Protein AF-A0A067BTK4-F1 (afdb_monomer)

Secondary structure (DSSP, 8-state):
-HHHHHHHHTTTPPTT-EEEEEE-TTSS-STT-SS---GGGS--HHHHHHTTTEEEEEEEE--HHHHHHTT-----STTS------TT-EEEEEEEGGG-PPPSS-EEEEEEEEEEPPTT--GGGHHHHHHHHH-TTSEEEEEEEEEEE-TTS-EEEEEEEEEEESSS---HHHHHHHHHHHHHHHHH---

Radius of gyration: 21.39 Å; Cα contacts (8 Å, |Δi|>4): 342; chains: 1; bounding box: 49×36×62 Å

Organism: Saprolegnia parasitica (strain CBS 223.65) (NCBI:txid695850)

InterPro domains:
  IPR005121 Ferrodoxin-fold anticodon-binding domain [SM00896] (103-190)
  IPR019446 25S rRNA (uridine-N(3))-methyltransferase BMT5-like [PF10354] (1-57)
  IPR036690 Ferrodoxin-fold anticodon-binding domain superfamily [G3DSA:3.30.70.380] (105-190)
  IPR036690 Ferrodoxin-fold anticodon-binding domain superfamily [SSF54991] (108-189)

Sequence (191 aa):
LLTQFFHSCHHVLAPHGQIWVTLCAGQGGTPAETIVRAFGDTWQVAQCAASAGFLLYDVHEAPVDALFQLGYNSVGHRLQEKAFRTHAGLTHVFCGDAIGHSACFPLTWTRDISFWINDGFSDAKLSPVLQTIFGPQVEIAFIKIDDYVSDAGRLAYGYRLTLSSSVFALSKEYVNAKCDEVVDLLDTKVW

Foldseek 3Di:
DLLVVLLVVVVPADVFRKDKDKDAACQCVAPVGPDHDDPVNHPVNLLSNLNNQKAFQDKDQDPVVVVVVVVDDAQDDPPDRDGDHRPRIMMTMITHLVVQGFHPGKDKDKDKAKAWADPPDDPVVLVVLLCVLVHDQKDKDKDWDDWDADPVRTIMTMMIIMIIGGRTSDHPVSVVVSSVVSRVCRRPDDD

Nearest PDB structures (foldseek):
  8p8x-assembly1_A  TM=6.974E-01  e=4.042E-03  Homo sapiens
  5mgw-assembly1_A  TM=6.627E-01  e=5.475E-03  Homo sapiens
  5mgh-assembly1_A  TM=6.802E-01  e=8.372E-03  Homo sapiens
  5mgu-assembly1_A  TM=6.587E-01  e=8.372E-03  Homo sapiens
  3tup-assembly1_A  TM=6.610E-01  e=2.210E-02  Homo sapiens

Solvent-accessible surface area (backbone atoms only — not comparable to full-atom values): 10764 Å² total; per-residue (Å²): 109,68,43,59,51,39,50,56,41,72,83,72,55,56,92,88,38,74,48,79,49,74,36,44,52,21,31,44,61,50,92,86,47,86,46,84,58,59,74,89,69,26,64,38,44,58,60,27,28,10,70,46,47,20,26,41,45,43,74,46,74,47,62,57,68,64,40,38,78,73,69,53,72,74,72,38,62,89,95,51,101,46,52,61,70,62,73,76,14,37,28,37,33,28,30,52,27,91,71,72,54,56,28,72,69,50,50,72,47,78,48,76,49,66,36,46,66,43,70,72,69,53,80,83,58,49,58,61,52,52,45,69,72,68,33,92,62,45,50,78,47,74,47,81,75,47,79,45,70,47,98,86,69,52,44,30,46,28,33,40,36,41,41,32,21,43,51,40,32,67,18,70,67,58,52,49,56,50,53,51,52,51,36,58,48,48,57,70,47,80,97

Mean predicted aligned error: 4.74 Å

pLDDT: mean 93.38, std 7.72, range [56.03, 98.62]

Structure (mmCIF, N/CA/C/O backbone):
data_AF-A0A067BTK4-F1
#
_entry.id   AF-A0A067BTK4-F1
#
loop_
_atom_site.group_PDB
_atom_site.id
_atom_site.type_symbol
_atom_site.label_atom_id
_atom_site.label_alt_id
_atom_site.label_comp_id
_atom_site.label_asym_id
_atom_site.label_entity_id
_atom_site.label_seq_id
_atom_site.pdbx_PDB_ins_code
_atom_site.Cartn_x
_atom_site.Cartn_y
_atom_site.Cartn_z
_atom_site.occupancy
_atom_site.B_iso_or_equiv
_atom_site.auth_seq_id
_atom_site.auth_comp_id
_atom_site.auth_asym_id
_atom_site.auth_atom_id
_atom_site.pdbx_PDB_model_num
ATOM 1 N N . LEU A 1 1 ? -2.638 5.889 -16.068 1.00 91.81 1 LEU A N 1
ATOM 2 C CA . LEU A 1 1 ? -1.883 5.036 -17.014 1.00 91.81 1 LEU A CA 1
ATOM 3 C C . LEU A 1 1 ? -1.357 3.776 -16.333 1.00 91.81 1 LEU A C 1
ATOM 5 O O . LEU A 1 1 ? -1.932 2.731 -16.587 1.00 91.81 1 LEU A O 1
ATOM 9 N N . LEU A 1 2 ? -0.334 3.841 -15.464 1.00 96.25 2 LEU A N 1
ATOM 10 C CA . LEU A 1 2 ? 0.285 2.620 -14.914 1.00 96.25 2 LEU A CA 1
ATOM 11 C C . LEU A 1 2 ? -0.678 1.727 -14.122 1.00 96.25 2 LEU A C 1
ATOM 13 O O . LEU A 1 2 ? -0.670 0.524 -14.337 1.00 96.25 2 LEU A O 1
ATOM 17 N N . THR A 1 3 ? -1.577 2.290 -13.313 1.00 96.56 3 THR A N 1
ATOM 18 C CA . THR A 1 3 ? -2.661 1.522 -12.670 1.00 96.56 3 THR A CA 1
ATOM 19 C C . THR A 1 3 ? -3.457 0.679 -13.674 1.00 96.56 3 THR A C 1
ATOM 21 O O . THR A 1 3 ? -3.615 -0.524 -13.502 1.00 96.56 3 THR A O 1
ATOM 24 N N . GLN A 1 4 ? -3.909 1.285 -14.776 1.00 96.88 4 GLN A N 1
ATOM 25 C CA . GLN A 1 4 ? -4.674 0.587 -15.819 1.00 96.88 4 GLN A CA 1
ATOM 26 C C . GLN A 1 4 ? -3.829 -0.459 -16.555 1.00 96.88 4 GLN A C 1
ATOM 28 O O . GLN A 1 4 ? -4.345 -1.515 -16.908 1.00 96.88 4 GLN A O 1
ATOM 33 N N . PHE A 1 5 ? -2.539 -0.181 -16.761 1.00 97.31 5 PHE A N 1
ATOM 34 C CA . PHE A 1 5 ? -1.602 -1.156 -17.310 1.00 97.31 5 PHE A CA 1
ATOM 35 C C . PHE A 1 5 ? -1.527 -2.403 -16.420 1.00 97.31 5 PHE A C 1
ATOM 37 O O . PHE A 1 5 ? -1.780 -3.496 -16.919 1.00 97.31 5 PHE A O 1
ATOM 44 N N . PHE A 1 6 ? -1.303 -2.251 -15.111 1.00 97.69 6 PHE A N 1
ATOM 45 C CA . PHE A 1 6 ? -1.267 -3.395 -14.196 1.00 97.69 6 PHE A CA 1
ATOM 46 C C . PHE A 1 6 ? -2.591 -4.165 -14.171 1.00 97.69 6 PHE A C 1
ATOM 48 O O . PHE A 1 6 ? -2.576 -5.389 -14.256 1.00 97.69 6 PHE A O 1
ATOM 55 N N . HIS A 1 7 ? -3.739 -3.480 -14.157 1.00 96.44 7 HIS A N 1
ATOM 56 C CA . HIS A 1 7 ? -5.032 -4.165 -14.268 1.00 96.44 7 HIS A CA 1
ATOM 57 C C . HIS A 1 7 ? -5.153 -4.990 -15.555 1.00 96.44 7 HIS A C 1
ATOM 59 O O . HIS A 1 7 ? -5.667 -6.105 -15.517 1.00 96.44 7 HIS A O 1
ATOM 65 N N . SER A 1 8 ? -4.652 -4.480 -16.684 1.00 96.31 8 SER A N 1
ATOM 66 C CA . SER A 1 8 ? -4.691 -5.212 -17.954 1.00 96.31 8 SER A CA 1
ATOM 67 C C . SER A 1 8 ? -3.811 -6.468 -17.957 1.00 96.31 8 SER A C 1
ATOM 69 O O . SER A 1 8 ? -4.119 -7.421 -18.674 1.00 96.31 8 SER A O 1
ATOM 71 N N . CYS A 1 9 ? -2.756 -6.508 -17.133 1.00 95.56 9 CYS A N 1
ATOM 72 C CA . CYS A 1 9 ? -1.827 -7.634 -17.079 1.00 95.56 9 CYS A CA 1
ATOM 73 C C . CYS A 1 9 ? -2.488 -8.936 -16.608 1.00 95.56 9 CYS A C 1
ATOM 75 O O . CYS A 1 9 ? -2.087 -9.999 -17.074 1.00 95.56 9 CYS A O 1
ATOM 77 N N . HIS A 1 10 ? -3.532 -8.881 -15.771 1.00 87.19 10 HIS A N 1
ATOM 78 C CA . HIS A 1 10 ? -4.251 -10.077 -15.296 1.00 87.19 10 HIS A CA 1
ATOM 79 C C . HIS A 1 10 ? -4.729 -11.003 -16.411 1.00 87.19 10 HIS A C 1
ATOM 81 O O . HIS A 1 10 ? -4.760 -12.216 -16.241 1.00 87.19 10 HIS A O 1
ATOM 87 N N . HIS A 1 11 ? -5.099 -10.442 -17.561 1.00 88.69 11 HIS A N 1
ATOM 88 C CA . HIS A 1 11 ? -5.665 -11.214 -18.665 1.00 88.69 11 HIS A CA 1
ATOM 89 C C . HIS A 1 11 ? -4.615 -11.867 -19.567 1.00 88.69 11 HIS A C 1
ATOM 91 O O . HIS A 1 11 ? -4.966 -12.688 -20.411 1.00 88.69 11 HIS A O 1
ATOM 97 N N . VAL A 1 12 ? -3.346 -11.482 -19.427 1.00 93.56 12 VAL A N 1
ATOM 98 C CA . VAL A 1 12 ? -2.266 -11.886 -20.342 1.00 93.56 12 VAL A CA 1
ATOM 99 C C . VAL A 1 12 ? -1.088 -12.539 -19.628 1.00 93.56 12 VAL A C 1
ATOM 101 O O . VAL A 1 12 ? -0.244 -13.152 -20.279 1.00 93.56 12 VAL A O 1
ATOM 104 N N . LEU A 1 13 ? -1.010 -12.410 -18.303 1.00 93.81 13 LEU A N 1
ATOM 105 C CA . LEU A 1 13 ? 0.077 -12.965 -17.515 1.00 93.81 13 LEU A CA 1
ATOM 106 C C . LEU A 1 13 ? -0.100 -14.479 -17.365 1.00 93.81 13 LEU A C 1
ATOM 108 O O . LEU A 1 13 ? -1.145 -14.962 -16.932 1.00 93.81 13 LEU A O 1
ATOM 112 N N . ALA A 1 14 ? 0.941 -15.235 -17.712 1.00 92.81 14 ALA A N 1
ATOM 113 C CA . ALA A 1 14 ? 0.990 -16.665 -17.434 1.00 92.81 14 ALA A CA 1
ATOM 114 C C . ALA A 1 14 ? 0.974 -16.928 -15.912 1.00 92.81 14 ALA A C 1
ATOM 116 O O . ALA A 1 14 ? 1.350 -16.043 -15.134 1.00 92.81 14 ALA A O 1
ATOM 117 N N . PRO A 1 15 ? 0.617 -18.147 -15.463 1.00 88.44 15 PRO A N 1
ATOM 118 C CA . PRO A 1 15 ? 0.834 -18.546 -14.076 1.00 88.44 15 PRO A CA 1
ATOM 119 C C . PRO A 1 15 ? 2.288 -18.286 -13.668 1.00 88.44 15 PRO A C 1
ATOM 121 O O . PRO A 1 15 ? 3.209 -18.649 -14.398 1.00 88.44 15 PRO A O 1
ATOM 124 N N . HIS A 1 16 ? 2.491 -17.637 -12.521 1.00 90.31 16 HIS A N 1
ATOM 125 C CA . HIS A 1 16 ? 3.811 -17.216 -12.027 1.00 90.31 16 HIS A CA 1
ATOM 126 C C . HIS A 1 16 ? 4.572 -16.220 -12.922 1.00 90.31 16 HIS A C 1
ATOM 128 O O . HIS A 1 16 ? 5.769 -16.008 -12.734 1.00 90.31 16 HIS A O 1
ATOM 134 N N . GLY A 1 17 ? 3.897 -15.596 -13.891 1.00 93.88 17 GLY A N 1
ATOM 135 C CA . GLY A 1 17 ? 4.494 -14.567 -14.729 1.00 93.88 17 GLY A CA 1
ATOM 136 C C . GLY A 1 17 ? 4.888 -13.325 -13.930 1.00 93.88 17 GLY A C 1
ATOM 137 O O . GLY A 1 17 ? 4.377 -13.057 -12.841 1.00 93.88 17 GLY A O 1
ATOM 138 N N . GLN A 1 18 ? 5.800 -12.549 -14.509 1.00 96.25 18 GLN A N 1
ATOM 139 C CA . GLN A 1 18 ? 6.294 -11.305 -13.935 1.00 96.25 18 GLN A CA 1
ATOM 140 C C . GLN A 1 18 ? 5.981 -10.123 -14.8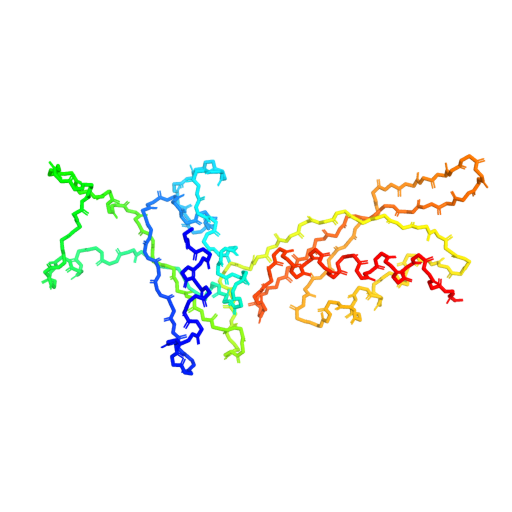45 1.00 96.25 18 GLN A C 1
ATOM 142 O O . GLN A 1 18 ? 5.912 -10.257 -16.068 1.00 96.25 18 GLN A O 1
ATOM 147 N N . ILE A 1 19 ? 5.856 -8.947 -14.242 1.00 97.50 19 ILE A N 1
ATOM 148 C CA . ILE A 1 19 ? 5.708 -7.679 -14.952 1.00 97.50 19 ILE A CA 1
ATOM 149 C C . ILE A 1 19 ? 6.966 -6.864 -14.692 1.00 97.50 19 ILE A C 1
ATOM 151 O O . ILE A 1 19 ? 7.335 -6.644 -13.543 1.00 97.50 19 ILE A O 1
ATOM 155 N N . TRP A 1 20 ? 7.624 -6.426 -15.758 1.00 97.38 20 TRP A N 1
ATOM 156 C CA . TRP A 1 20 ? 8.873 -5.677 -15.682 1.00 97.38 20 TRP A CA 1
ATOM 157 C C . TRP A 1 20 ? 8.613 -4.254 -16.165 1.00 97.38 20 TRP A C 1
ATOM 159 O O . TRP A 1 20 ? 8.195 -4.048 -17.304 1.00 97.38 20 TRP A O 1
ATOM 169 N N . VAL A 1 21 ? 8.831 -3.268 -15.295 1.00 97.38 21 VAL A N 1
ATOM 170 C CA . VAL A 1 21 ? 8.587 -1.852 -15.598 1.00 97.38 21 VAL A CA 1
ATOM 171 C C . VAL A 1 21 ? 9.858 -1.051 -15.361 1.00 97.38 21 VAL A C 1
ATOM 173 O O . VAL A 1 21 ? 10.276 -0.837 -14.223 1.00 97.38 21 VAL A O 1
ATOM 176 N N . THR A 1 22 ? 10.457 -0.568 -16.445 1.00 95.56 22 THR A N 1
ATOM 177 C CA . THR A 1 22 ? 11.612 0.332 -16.388 1.00 95.56 22 THR A CA 1
ATOM 178 C C . THR A 1 22 ? 11.157 1.788 -16.383 1.00 95.56 22 THR A C 1
ATOM 180 O O . THR A 1 22 ? 10.389 2.209 -17.248 1.00 95.56 22 THR A O 1
ATOM 183 N N . LEU A 1 23 ? 11.643 2.568 -15.417 1.00 95.12 23 LEU A N 1
ATOM 184 C CA . LEU A 1 23 ? 11.320 3.985 -15.251 1.00 95.12 23 LEU A CA 1
ATOM 185 C C . LEU A 1 23 ? 12.601 4.822 -15.181 1.00 95.12 23 LEU A C 1
ATOM 187 O O . LEU A 1 23 ? 13.642 4.355 -14.715 1.00 95.12 23 LEU A O 1
ATOM 191 N N . CYS A 1 24 ? 12.535 6.071 -15.651 1.00 93.75 24 CYS A N 1
ATOM 192 C CA . CYS A 1 24 ? 13.652 7.003 -15.504 1.00 93.75 24 CYS A CA 1
ATOM 193 C C . CYS A 1 24 ? 13.899 7.306 -14.022 1.00 93.75 24 CYS A C 1
ATOM 195 O O . CYS A 1 24 ? 12.962 7.314 -13.226 1.00 93.75 24 CYS A O 1
ATOM 197 N N . ALA A 1 25 ? 15.137 7.669 -13.688 1.00 94.31 25 ALA A N 1
ATOM 198 C CA . ALA A 1 25 ? 15.559 7.947 -12.320 1.00 94.31 25 ALA A CA 1
ATOM 199 C C . ALA A 1 25 ? 14.577 8.840 -11.540 1.00 94.31 25 ALA A C 1
ATOM 201 O O . ALA A 1 25 ? 14.213 9.946 -11.977 1.00 94.31 25 ALA A O 1
ATOM 202 N N . GLY A 1 26 ? 14.153 8.349 -10.382 1.00 95.25 26 GLY A N 1
ATOM 203 C CA . GLY A 1 26 ? 13.230 8.994 -9.460 1.00 95.25 26 GLY A CA 1
ATOM 204 C C . GLY A 1 26 ? 11.756 8.927 -9.849 1.00 95.25 26 GLY A C 1
ATOM 205 O O . GLY A 1 26 ? 10.931 9.463 -9.119 1.00 95.25 26 GLY A O 1
ATOM 206 N N . GLN A 1 27 ? 11.384 8.330 -10.985 1.00 95.75 27 GLN A N 1
ATOM 207 C CA . GLN A 1 27 ? 9.977 8.251 -11.396 1.00 95.75 27 GLN A CA 1
ATOM 208 C C . GLN A 1 27 ? 9.215 7.104 -10.732 1.00 95.75 27 GLN A C 1
ATOM 210 O O . GLN A 1 27 ? 7.989 7.185 -10.664 1.00 95.75 27 GLN A O 1
ATOM 215 N N . GLY A 1 28 ? 9.887 6.049 -10.261 1.00 96.81 28 GLY A N 1
ATOM 216 C CA . GLY A 1 28 ? 9.224 4.925 -9.599 1.00 96.81 28 GLY A CA 1
ATOM 217 C C . GLY A 1 28 ? 8.605 5.320 -8.263 1.00 96.81 28 GLY A C 1
ATOM 218 O O . GLY A 1 28 ? 7.504 4.872 -7.937 1.00 96.81 28 GLY A O 1
ATOM 219 N N . GLY A 1 29 ? 9.277 6.210 -7.527 1.00 96.06 29 GLY A N 1
ATOM 220 C CA . GLY A 1 29 ? 8.877 6.599 -6.174 1.00 96.06 29 GLY A CA 1
ATOM 221 C C . GLY A 1 29 ? 9.118 5.492 -5.142 1.00 96.06 29 GLY A C 1
ATOM 222 O O . GLY A 1 29 ? 8.429 5.451 -4.127 1.00 96.06 29 GLY A O 1
ATOM 223 N N . THR A 1 30 ? 10.048 4.574 -5.416 1.00 96.12 30 THR A N 1
ATOM 224 C CA . THR A 1 30 ? 10.415 3.474 -4.515 1.00 96.12 30 THR A CA 1
ATOM 225 C C . THR A 1 30 ? 11.628 3.847 -3.653 1.00 96.12 30 THR A C 1
ATOM 227 O O . THR A 1 30 ? 12.402 4.723 -4.044 1.00 96.12 30 THR A O 1
ATOM 230 N N . PRO A 1 31 ? 11.850 3.178 -2.505 1.00 96.12 31 PRO A N 1
ATOM 231 C CA . PRO A 1 31 ? 13.035 3.421 -1.676 1.00 96.12 31 PRO A CA 1
ATOM 232 C C . PRO A 1 31 ? 14.381 3.108 -2.352 1.00 96.12 31 PRO A C 1
ATOM 234 O O . PRO A 1 31 ? 15.412 3.550 -1.858 1.00 96.12 31 PRO A O 1
ATOM 237 N N . ALA A 1 32 ? 14.389 2.363 -3.464 1.00 96.25 32 ALA A N 1
ATOM 238 C CA . ALA A 1 32 ? 15.598 2.093 -4.248 1.00 96.25 32 ALA A CA 1
ATOM 239 C C . ALA A 1 32 ? 16.088 3.304 -5.061 1.00 96.25 32 ALA A C 1
ATOM 241 O O . ALA A 1 32 ? 17.223 3.316 -5.535 1.00 96.25 32 ALA A O 1
ATOM 242 N N . GLU A 1 33 ? 15.240 4.314 -5.261 1.00 95.25 33 GLU A N 1
ATOM 243 C CA . GLU A 1 33 ? 15.573 5.488 -6.062 1.00 95.25 33 GLU A CA 1
ATOM 244 C C . GLU A 1 33 ? 16.607 6.367 -5.345 1.00 95.25 33 GLU A C 1
ATOM 246 O O . GLU A 1 33 ? 16.401 6.820 -4.221 1.00 95.25 33 GLU A O 1
ATOM 251 N N . THR A 1 34 ? 17.707 6.685 -6.027 1.00 93.19 34 THR A N 1
ATOM 252 C CA . THR A 1 34 ? 18.714 7.636 -5.520 1.00 93.19 34 THR A CA 1
ATOM 253 C C . THR A 1 34 ? 18.336 9.088 -5.811 1.00 93.19 34 THR A C 1
ATOM 255 O O . THR A 1 34 ? 18.706 9.999 -5.070 1.00 93.19 34 THR A O 1
ATOM 258 N N . ILE A 1 35 ? 17.574 9.321 -6.885 1.00 93.62 35 ILE A N 1
ATOM 259 C CA . ILE A 1 35 ? 17.043 10.637 -7.240 1.00 93.62 35 ILE A CA 1
ATOM 260 C C . ILE A 1 35 ? 15.654 10.778 -6.625 1.00 93.62 35 ILE A C 1
ATOM 262 O O . ILE A 1 35 ? 14.675 10.239 -7.134 1.00 93.62 35 ILE A O 1
ATOM 266 N N . VAL A 1 36 ? 15.558 11.551 -5.548 1.00 90.00 36 VAL A N 1
ATOM 267 C CA . VAL A 1 36 ? 14.284 11.801 -4.867 1.00 90.00 36 VAL A CA 1
ATOM 268 C C . VAL A 1 36 ? 13.505 12.895 -5.596 1.00 90.00 36 VAL A C 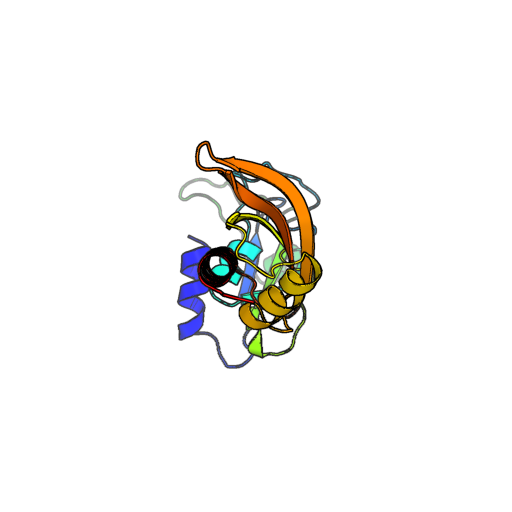1
ATOM 270 O O . VAL A 1 36 ? 14.013 13.993 -5.825 1.00 90.00 36 VAL A O 1
ATOM 273 N N . ARG A 1 37 ? 12.253 12.599 -5.950 1.00 94.12 37 ARG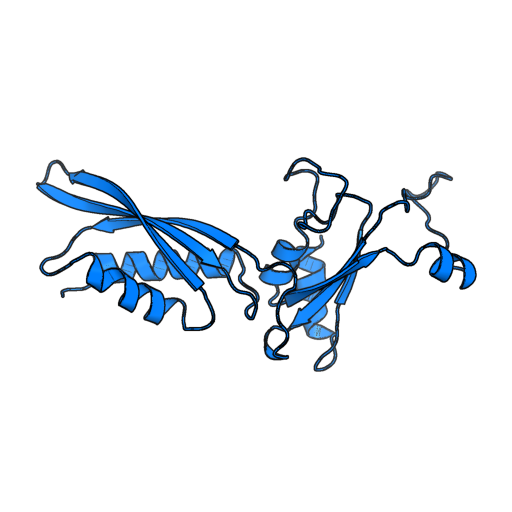 A N 1
ATOM 274 C CA . ARG A 1 37 ? 11.296 13.560 -6.517 1.00 94.12 37 ARG A CA 1
ATOM 275 C C . ARG A 1 37 ? 10.156 13.811 -5.537 1.00 94.12 37 ARG A C 1
ATOM 277 O O . ARG A 1 37 ? 9.921 13.012 -4.632 1.00 94.12 37 ARG A O 1
ATOM 284 N N . ALA A 1 38 ? 9.425 14.908 -5.734 1.00 93.81 38 ALA A N 1
ATOM 285 C CA . ALA A 1 38 ? 8.180 15.126 -5.011 1.00 93.81 38 ALA A CA 1
ATOM 286 C C . ALA A 1 38 ? 7.198 13.983 -5.309 1.00 93.81 38 ALA A C 1
ATOM 288 O O . ALA A 1 38 ? 7.142 13.494 -6.434 1.00 93.81 38 ALA A O 1
ATOM 289 N N . PHE A 1 39 ? 6.401 13.578 -4.318 1.00 91.31 39 PHE A N 1
ATOM 290 C CA . PHE A 1 39 ? 5.476 12.444 -4.437 1.00 91.31 39 PHE A CA 1
ATOM 291 C C . PHE A 1 39 ? 4.585 12.531 -5.690 1.00 91.31 39 PHE A C 1
ATOM 293 O O . PHE A 1 39 ? 4.484 11.564 -6.442 1.00 91.31 39 PHE A O 1
ATOM 300 N N . GLY A 1 40 ? 4.007 13.709 -5.957 1.00 92.19 40 GLY A N 1
ATOM 301 C CA . GLY A 1 40 ? 3.157 13.958 -7.129 1.00 92.19 40 GLY A CA 1
ATOM 302 C C . GLY A 1 40 ? 3.882 13.919 -8.482 1.00 92.19 40 GLY A C 1
ATOM 303 O O . GLY A 1 40 ? 3.225 13.780 -9.507 1.00 92.19 40 GLY A O 1
ATOM 304 N N . ASP A 1 41 ? 5.217 13.974 -8.486 1.00 93.81 41 ASP A N 1
ATOM 305 C CA . ASP A 1 41 ? 6.068 13.898 -9.683 1.00 93.81 41 ASP A CA 1
ATOM 306 C C . ASP A 1 41 ? 6.629 12.484 -9.922 1.00 93.81 41 ASP A C 1
ATOM 308 O O . ASP A 1 41 ? 7.561 12.282 -10.713 1.00 93.81 41 ASP A O 1
ATOM 312 N N . THR A 1 42 ? 6.070 11.495 -9.226 1.00 96.44 42 THR A N 1
ATOM 313 C CA . THR A 1 42 ? 6.394 10.077 -9.375 1.00 96.44 42 THR A CA 1
ATOM 314 C C . THR A 1 42 ? 5.145 9.281 -9.709 1.00 96.44 42 THR A C 1
ATOM 316 O O . THR A 1 42 ? 4.018 9.704 -9.463 1.00 96.44 42 THR A O 1
ATOM 319 N N . TRP A 1 43 ? 5.347 8.085 -10.241 1.00 97.25 43 TRP A N 1
ATOM 320 C CA . TRP A 1 43 ? 4.261 7.164 -10.525 1.00 97.25 43 TRP A CA 1
ATOM 321 C C . TRP A 1 43 ? 3.723 6.443 -9.298 1.00 97.25 43 TRP A C 1
ATOM 323 O O . TRP A 1 43 ? 2.629 5.893 -9.380 1.00 97.25 43 TRP A O 1
ATOM 333 N N . GLN A 1 44 ? 4.494 6.382 -8.206 1.00 97.25 44 GLN A N 1
ATOM 334 C CA . GLN A 1 44 ? 4.191 5.511 -7.069 1.00 97.25 44 GLN A CA 1
ATOM 335 C C . GLN A 1 44 ? 3.939 4.075 -7.557 1.00 97.25 44 GLN A C 1
ATOM 337 O O . GLN A 1 44 ? 2.879 3.486 -7.342 1.00 97.25 44 GLN A O 1
ATOM 342 N N . VAL A 1 45 ? 4.903 3.529 -8.309 1.00 98.19 45 VAL A N 1
ATOM 343 C CA . VAL A 1 45 ? 4.696 2.344 -9.159 1.00 98.19 45 VAL A CA 1
ATOM 344 C C . VAL A 1 45 ? 4.243 1.115 -8.365 1.00 98.19 45 VAL A C 1
ATOM 346 O O . VAL A 1 45 ? 3.375 0.381 -8.830 1.00 98.19 45 VAL A O 1
ATOM 349 N N . ALA A 1 46 ? 4.745 0.937 -7.139 1.00 98.00 46 ALA A N 1
ATOM 350 C CA . ALA A 1 46 ? 4.310 -0.136 -6.246 1.00 98.00 46 ALA A CA 1
ATOM 351 C C . ALA A 1 46 ? 2.845 0.020 -5.808 1.00 98.00 46 ALA A C 1
ATOM 353 O O . ALA A 1 46 ? 2.118 -0.967 -5.772 1.00 98.00 46 ALA A O 1
ATOM 354 N N . GLN A 1 47 ? 2.376 1.248 -5.552 1.00 98.12 47 GLN A N 1
ATOM 355 C CA . GLN A 1 47 ? 0.965 1.507 -5.235 1.00 98.12 47 GLN A CA 1
ATOM 356 C C . GLN A 1 47 ? 0.070 1.222 -6.451 1.00 98.12 47 GLN A C 1
ATOM 358 O O . GLN A 1 47 ? -0.980 0.596 -6.313 1.00 98.12 47 GLN A O 1
ATOM 363 N N . CYS A 1 48 ? 0.513 1.617 -7.652 1.00 98.06 48 CYS A N 1
ATOM 364 C CA . CYS A 1 48 ? -0.177 1.281 -8.899 1.00 98.06 48 CYS A CA 1
ATOM 365 C C . CYS A 1 48 ? -0.298 -0.240 -9.088 1.00 98.06 48 CYS A C 1
ATOM 367 O O . CYS A 1 48 ? -1.373 -0.722 -9.437 1.00 98.06 48 CYS A O 1
ATOM 369 N N . ALA A 1 49 ? 0.777 -0.991 -8.843 1.00 98.00 49 ALA A N 1
ATOM 370 C CA . ALA A 1 49 ? 0.789 -2.448 -8.951 1.00 98.00 49 ALA A CA 1
ATOM 371 C C . ALA A 1 49 ? -0.127 -3.117 -7.912 1.00 98.00 49 ALA A C 1
ATOM 373 O O . ALA A 1 49 ? -0.929 -3.982 -8.266 1.00 98.00 49 ALA A O 1
ATOM 374 N N . ALA A 1 50 ? -0.080 -2.659 -6.657 1.00 97.94 50 ALA A N 1
ATOM 375 C CA . ALA A 1 50 ? -0.874 -3.223 -5.570 1.00 97.94 50 ALA A CA 1
ATOM 376 C C . ALA A 1 50 ? -2.382 -3.062 -5.790 1.00 97.94 50 ALA A C 1
ATOM 378 O O . ALA A 1 50 ? -3.139 -3.981 -5.494 1.00 97.94 50 ALA A O 1
ATOM 379 N N . SER A 1 51 ? -2.830 -1.950 -6.389 1.00 97.25 51 SER A N 1
ATOM 380 C CA . SER A 1 51 ? -4.247 -1.774 -6.770 1.00 97.25 51 SER A CA 1
ATOM 381 C C . SER A 1 51 ? -4.762 -2.849 -7.738 1.00 97.25 51 SER A C 1
ATOM 383 O O . SER A 1 51 ? -5.960 -3.118 -7.797 1.00 97.25 51 SER A O 1
ATOM 385 N N . ALA A 1 52 ? -3.848 -3.518 -8.444 1.00 96.00 52 ALA A N 1
ATOM 386 C CA . ALA A 1 52 ? -4.122 -4.645 -9.314 1.00 96.00 52 ALA A CA 1
ATOM 387 C C . ALA A 1 52 ? -3.603 -5.976 -8.740 1.00 96.00 52 ALA A C 1
ATOM 389 O O . ALA A 1 52 ? -3.432 -6.914 -9.499 1.00 96.00 52 ALA A O 1
ATOM 390 N N . GLY A 1 53 ? -3.350 -6.114 -7.437 1.00 95.69 53 GLY A N 1
ATOM 391 C CA . GLY A 1 53 ? -2.982 -7.409 -6.843 1.00 95.69 53 GLY A CA 1
ATOM 392 C C . GLY A 1 53 ? -1.555 -7.888 -7.145 1.00 95.69 53 GLY A C 1
ATOM 393 O O . GLY A 1 53 ? -1.275 -9.082 -7.060 1.00 95.69 53 GLY A O 1
ATOM 394 N N . PHE A 1 54 ? -0.646 -6.979 -7.508 1.00 97.00 54 PHE A N 1
ATOM 395 C CA . PHE A 1 54 ? 0.766 -7.299 -7.725 1.00 97.00 54 PHE A CA 1
ATOM 396 C C . PHE A 1 54 ? 1.651 -6.659 -6.654 1.00 97.00 54 PHE A C 1
ATOM 398 O O . PHE A 1 54 ? 1.468 -5.494 -6.299 1.00 97.00 54 PHE A O 1
ATOM 405 N N . LEU A 1 55 ? 2.648 -7.405 -6.176 1.00 96.44 55 LEU A N 1
ATOM 406 C CA . LEU A 1 55 ? 3.657 -6.922 -5.233 1.00 96.44 55 LEU A CA 1
ATOM 407 C C . LEU A 1 55 ? 4.980 -6.624 -5.945 1.00 96.44 55 LEU A C 1
ATOM 409 O O . LEU A 1 55 ? 5.299 -7.241 -6.963 1.00 96.44 55 LEU A O 1
ATOM 413 N N . LEU A 1 56 ? 5.743 -5.662 -5.417 1.00 98.00 56 LEU A N 1
ATOM 414 C CA . LEU A 1 56 ? 7.073 -5.318 -5.922 1.00 98.00 56 LEU A CA 1
ATOM 415 C C . LEU A 1 56 ? 8.090 -6.339 -5.414 1.00 98.00 56 LEU A C 1
ATOM 417 O O . LEU A 1 56 ? 8.564 -6.233 -4.286 1.00 98.00 56 LEU A O 1
ATOM 421 N N . TYR A 1 57 ? 8.390 -7.325 -6.248 1.00 96.38 57 TYR A N 1
ATOM 422 C CA . TYR A 1 57 ? 9.267 -8.439 -5.915 1.00 96.38 57 TYR A CA 1
ATOM 423 C C . TYR A 1 57 ? 10.738 -8.023 -5.886 1.00 96.38 57 TYR A C 1
ATOM 425 O O . TYR A 1 57 ? 11.444 -8.356 -4.938 1.00 96.38 57 TYR A O 1
ATOM 433 N N . ASP A 1 58 ? 11.186 -7.276 -6.896 1.00 97.62 58 ASP A N 1
ATOM 434 C CA . ASP A 1 58 ? 12.589 -6.887 -7.026 1.00 97.62 58 ASP A CA 1
ATOM 435 C C . ASP A 1 58 ? 12.750 -5.526 -7.717 1.00 97.62 58 ASP A C 1
ATOM 437 O O . ASP A 1 58 ? 11.863 -5.061 -8.444 1.00 97.62 58 ASP A O 1
ATOM 441 N N . VAL A 1 59 ? 13.889 -4.877 -7.481 1.00 98.12 59 VAL A N 1
ATOM 442 C CA . VAL A 1 59 ? 14.297 -3.645 -8.162 1.00 98.12 59 VAL A CA 1
ATOM 443 C C . VAL A 1 59 ? 15.782 -3.716 -8.476 1.00 98.12 59 VAL A C 1
ATOM 445 O O . VAL A 1 59 ? 16.608 -3.888 -7.585 1.00 98.12 59 VAL A O 1
ATOM 448 N N . HIS A 1 60 ? 16.128 -3.491 -9.737 1.00 96.81 60 HIS A N 1
ATOM 449 C CA . HIS A 1 60 ? 17.515 -3.463 -10.182 1.00 96.81 60 HIS A CA 1
ATOM 450 C C . HIS A 1 60 ? 17.762 -2.326 -11.172 1.00 96.81 60 HIS A C 1
ATOM 452 O O . HIS A 1 60 ? 16.831 -1.743 -11.737 1.00 96.81 60 HIS A O 1
ATOM 458 N N . GLU A 1 61 ? 19.034 -2.005 -11.399 1.00 96.62 61 GLU A N 1
ATOM 459 C CA . GLU A 1 61 ? 19.421 -1.022 -12.408 1.00 96.62 61 GLU A CA 1
ATOM 460 C C . GLU A 1 61 ? 18.872 -1.416 -13.785 1.00 96.62 61 GLU A C 1
ATOM 462 O O . GLU A 1 61 ? 18.792 -2.596 -14.151 1.00 96.62 61 GLU A O 1
ATOM 467 N N . ALA A 1 62 ? 18.441 -0.415 -14.552 1.00 94.69 62 ALA A N 1
ATOM 468 C CA . ALA A 1 62 ? 18.017 -0.630 -15.922 1.00 94.69 62 ALA A CA 1
ATOM 469 C C . ALA A 1 62 ? 19.227 -1.066 -16.765 1.00 94.69 62 ALA A C 1
ATOM 471 O O . ALA A 1 62 ? 20.214 -0.328 -16.824 1.00 94.69 62 ALA A O 1
ATOM 472 N N . PRO A 1 63 ? 19.161 -2.212 -17.468 1.00 93.38 63 PRO A N 1
ATOM 473 C CA . PRO A 1 63 ? 20.283 -2.739 -18.242 1.00 93.38 63 PRO A CA 1
ATOM 474 C C . PRO A 1 63 ? 20.418 -2.012 -19.592 1.00 93.38 63 PRO A C 1
ATOM 476 O O . PRO A 1 63 ? 20.374 -2.625 -20.655 1.00 93.38 63 PRO A O 1
ATOM 479 N N . VAL A 1 64 ? 20.539 -0.683 -19.561 1.00 90.88 64 VAL A N 1
ATOM 480 C CA . VAL A 1 64 ? 20.481 0.202 -20.737 1.00 90.88 64 VAL A CA 1
ATOM 481 C C . VAL A 1 64 ? 21.558 -0.159 -21.756 1.00 90.88 64 VAL A C 1
ATOM 483 O O . VAL A 1 64 ? 21.242 -0.303 -22.934 1.00 90.88 64 VAL A O 1
ATOM 486 N N . ASP A 1 65 ? 22.800 -0.354 -21.310 1.00 91.00 65 ASP A N 1
ATOM 487 C CA . ASP A 1 65 ? 23.923 -0.675 -22.198 1.00 91.00 65 ASP A CA 1
ATOM 488 C C . ASP A 1 65 ? 23.758 -2.054 -22.847 1.00 91.00 65 ASP A C 1
ATOM 490 O O . ASP A 1 65 ? 23.986 -2.211 -24.046 1.00 91.00 65 ASP A O 1
ATOM 494 N N . ALA A 1 66 ? 23.294 -3.047 -22.082 1.00 92.81 66 ALA A N 1
ATOM 495 C CA . ALA A 1 66 ? 23.019 -4.382 -22.608 1.00 92.81 66 ALA A CA 1
ATOM 496 C C . ALA A 1 66 ? 21.866 -4.358 -23.625 1.00 92.81 66 ALA A C 1
ATOM 498 O O . ALA A 1 66 ? 21.959 -4.965 -24.689 1.00 92.81 66 ALA A O 1
ATOM 499 N N . LEU A 1 67 ? 20.797 -3.607 -23.343 1.00 91.19 67 LEU A N 1
ATOM 500 C CA . LEU A 1 67 ? 19.690 -3.408 -24.279 1.00 91.19 67 LEU A CA 1
ATOM 501 C C . LEU A 1 67 ? 20.159 -2.695 -25.557 1.00 91.19 67 LEU A C 1
ATOM 503 O O . LEU A 1 67 ? 19.776 -3.098 -26.655 1.00 91.19 67 LEU A O 1
ATOM 507 N N . PHE A 1 68 ? 21.023 -1.686 -25.436 1.00 90.69 68 PHE A N 1
ATOM 508 C CA . PHE A 1 68 ? 21.610 -0.987 -26.579 1.00 90.69 68 PHE A CA 1
ATOM 509 C C . PHE A 1 68 ? 22.458 -1.914 -27.456 1.00 90.69 68 PHE A C 1
ATOM 511 O O . PHE A 1 68 ? 22.312 -1.899 -28.677 1.00 90.69 68 PHE A O 1
ATOM 518 N N . GLN A 1 69 ? 23.273 -2.786 -26.854 1.00 94.38 69 GLN A N 1
ATOM 519 C CA . GLN A 1 69 ? 24.029 -3.813 -27.583 1.00 94.38 69 GLN A CA 1
ATOM 520 C C . GLN A 1 69 ? 23.122 -4.801 -28.336 1.00 94.38 69 GLN A C 1
ATOM 522 O O . GLN A 1 69 ? 23.522 -5.332 -29.370 1.00 94.38 69 GLN A O 1
ATOM 527 N N . LEU A 1 70 ? 21.890 -5.010 -27.859 1.00 95.56 70 LEU A N 1
ATOM 528 C CA . LEU A 1 70 ? 20.853 -5.806 -28.526 1.00 95.56 70 LEU A CA 1
ATOM 529 C C . LEU A 1 70 ? 20.015 -5.001 -29.540 1.00 95.56 70 LEU A C 1
ATOM 531 O O . LEU A 1 70 ? 19.071 -5.534 -30.121 1.00 95.56 70 LEU A O 1
ATOM 535 N N . GLY A 1 71 ? 20.347 -3.728 -29.772 1.00 91.00 71 GLY A N 1
ATOM 536 C CA . GLY A 1 71 ? 19.705 -2.863 -30.764 1.00 91.00 71 GLY A CA 1
ATOM 537 C C . GLY A 1 71 ? 18.554 -2.002 -30.236 1.00 91.00 71 GLY A C 1
ATOM 538 O O . GLY A 1 71 ? 17.942 -1.264 -31.015 1.00 91.00 71 GLY A O 1
ATOM 539 N N . TYR A 1 72 ? 18.251 -2.041 -28.935 1.00 87.19 72 TYR A N 1
ATOM 540 C CA . TYR A 1 72 ? 17.252 -1.149 -28.346 1.00 87.19 72 TYR A CA 1
ATOM 541 C C . TYR A 1 72 ? 17.783 0.286 -28.264 1.00 87.19 72 TYR A C 1
ATOM 543 O O . TYR A 1 72 ? 18.810 0.558 -27.649 1.00 87.19 72 TYR A O 1
ATOM 551 N N . ASN A 1 73 ? 17.033 1.226 -28.833 1.00 83.00 73 ASN A N 1
ATOM 552 C CA . ASN A 1 73 ? 17.344 2.648 -28.773 1.00 83.00 73 ASN A CA 1
ATOM 553 C C . ASN A 1 73 ? 16.181 3.398 -28.127 1.00 83.00 73 ASN A C 1
ATOM 555 O O . ASN A 1 73 ? 15.063 3.398 -28.643 1.00 83.00 73 ASN A O 1
ATOM 559 N N . SER A 1 74 ? 16.451 4.051 -26.996 1.00 79.50 74 SER A N 1
ATOM 560 C CA . SER A 1 74 ? 15.463 4.892 -26.322 1.00 79.50 74 SER A CA 1
ATOM 561 C C . SER A 1 74 ? 15.160 6.122 -27.179 1.00 79.50 74 SER A C 1
ATOM 563 O O . SER A 1 74 ? 16.030 6.963 -27.399 1.00 79.50 74 SER A O 1
ATOM 565 N N . VAL A 1 75 ? 13.920 6.242 -27.646 1.00 76.50 75 VAL A N 1
ATOM 566 C CA . VAL A 1 75 ? 13.433 7.399 -28.409 1.00 76.50 75 VAL A CA 1
ATOM 567 C C . VAL A 1 75 ? 12.368 8.128 -27.596 1.00 76.50 75 VAL A C 1
ATOM 569 O O . VAL A 1 75 ? 11.482 7.498 -27.021 1.00 76.50 75 VAL A O 1
ATOM 572 N N . GLY A 1 76 ? 12.485 9.453 -27.480 1.00 71.75 76 GLY A N 1
ATOM 573 C CA . GLY A 1 76 ? 11.544 10.268 -26.708 1.00 71.75 76 GLY A CA 1
ATOM 574 C C . GLY A 1 76 ? 10.373 10.792 -27.536 1.00 71.75 76 GLY A C 1
ATOM 575 O O . GLY A 1 76 ? 9.891 10.134 -28.458 1.00 71.75 76 GLY A O 1
ATOM 576 N N . HIS A 1 77 ? 9.863 11.972 -27.167 1.00 60.88 77 HIS A N 1
ATOM 577 C CA . HIS A 1 77 ? 8.638 12.523 -27.750 1.00 60.88 77 HIS A CA 1
ATOM 578 C C . HIS A 1 77 ? 8.717 12.653 -29.278 1.00 60.88 77 HIS A C 1
ATOM 580 O O . HIS A 1 77 ? 9.685 13.169 -29.837 1.00 60.88 77 HIS A O 1
ATOM 586 N N . ARG A 1 78 ? 7.642 12.187 -29.931 1.00 58.59 78 ARG A N 1
ATOM 587 C CA . ARG A 1 78 ? 7.454 12.162 -31.387 1.00 58.59 78 ARG A CA 1
ATOM 588 C C . ARG A 1 78 ? 7.891 13.496 -32.010 1.00 58.59 78 ARG A C 1
ATOM 590 O O . ARG A 1 78 ? 7.398 14.540 -31.597 1.00 58.59 78 ARG A O 1
ATOM 597 N N . LEU A 1 79 ? 8.750 13.413 -33.032 1.00 56.03 79 LEU A N 1
ATOM 598 C CA . LEU A 1 79 ? 9.275 14.514 -33.863 1.00 56.03 79 LEU A CA 1
ATOM 599 C C . LEU A 1 79 ? 10.475 15.311 -33.304 1.00 56.03 79 LEU A C 1
ATOM 601 O O . LEU A 1 79 ? 10.874 16.287 -33.935 1.00 56.03 79 LEU A O 1
ATOM 605 N N . GLN A 1 80 ? 11.094 14.907 -32.187 1.00 57.28 80 GLN A N 1
ATOM 606 C CA . GLN A 1 80 ? 12.373 15.476 -31.727 1.00 57.28 80 GLN A CA 1
ATOM 607 C C . GLN A 1 80 ? 13.411 14.374 -31.467 1.00 57.28 80 GLN A C 1
ATOM 609 O O . GLN A 1 80 ? 13.089 13.349 -30.871 1.00 57.28 80 GLN A O 1
ATOM 614 N N . GLU A 1 81 ? 14.673 14.603 -31.845 1.00 59.41 81 GLU A N 1
ATOM 615 C CA . GLU A 1 81 ? 15.829 13.737 -31.528 1.00 59.41 81 GLU A CA 1
ATOM 616 C C . GLU A 1 81 ? 16.228 13.818 -30.039 1.00 59.41 81 GLU A C 1
ATOM 618 O O . GLU A 1 81 ? 17.394 13.976 -29.684 1.00 59.41 81 GLU A O 1
ATOM 623 N N . LYS A 1 82 ? 15.259 13.770 -29.121 1.00 66.69 82 LYS A N 1
ATOM 624 C CA . LYS A 1 82 ? 15.524 13.821 -27.683 1.00 66.69 82 LYS A CA 1
ATOM 625 C C . LYS A 1 82 ? 15.108 12.510 -27.043 1.00 66.69 82 LYS A C 1
ATOM 627 O O . LYS A 1 82 ? 13.927 12.290 -26.802 1.00 66.69 82 LYS A O 1
ATOM 632 N N . ALA A 1 83 ? 16.081 11.648 -26.768 1.00 73.38 83 ALA A N 1
ATOM 633 C CA . ALA A 1 83 ? 15.881 10.410 -26.022 1.00 73.38 83 ALA A CA 1
ATOM 634 C C . ALA A 1 83 ? 15.428 10.679 -24.575 1.00 73.38 83 ALA A C 1
ATOM 636 O O . ALA A 1 83 ? 15.684 11.750 -24.007 1.00 73.38 83 ALA A O 1
ATOM 637 N N . PHE A 1 84 ? 14.786 9.688 -23.952 1.00 80.12 84 PHE A N 1
ATOM 638 C CA . PHE A 1 84 ? 14.599 9.711 -22.503 1.00 80.12 84 PHE A CA 1
ATOM 639 C C . PHE A 1 84 ? 15.954 9.655 -21.797 1.00 80.12 84 PHE A C 1
ATOM 641 O O . PHE A 1 84 ? 16.901 9.037 -22.281 1.00 80.12 84 PHE A O 1
ATOM 648 N N . ARG A 1 85 ? 16.042 10.270 -20.614 1.00 83.81 85 ARG A N 1
ATOM 649 C CA . ARG A 1 85 ? 17.213 10.103 -19.748 1.00 83.81 85 ARG A CA 1
ATOM 650 C C . ARG A 1 85 ? 17.225 8.673 -19.212 1.00 83.81 85 ARG A C 1
ATOM 652 O O . ARG A 1 85 ? 16.320 8.292 -18.477 1.00 83.81 85 ARG A O 1
ATOM 659 N N . THR A 1 86 ? 18.238 7.908 -19.590 1.00 87.25 86 THR A N 1
ATOM 660 C CA . THR A 1 86 ? 18.392 6.494 -19.221 1.00 87.25 86 THR A CA 1
ATOM 661 C C . THR A 1 86 ? 19.300 6.281 -18.010 1.00 87.25 86 THR A C 1
ATOM 663 O O . THR A 1 86 ? 19.163 5.277 -17.318 1.00 87.25 86 THR A O 1
ATOM 666 N N . HIS A 1 87 ? 20.191 7.233 -17.719 1.00 89.62 87 HIS A N 1
ATOM 667 C CA . HIS A 1 87 ? 21.077 7.184 -16.556 1.00 89.62 87 HIS A CA 1
ATOM 668 C C . HIS A 1 87 ? 20.290 7.043 -15.243 1.00 89.62 87 HIS A C 1
ATOM 670 O O . HIS A 1 87 ? 19.338 7.796 -15.016 1.00 89.62 87 HIS A O 1
ATOM 676 N N . ALA A 1 88 ? 20.732 6.120 -14.378 1.00 93.00 88 ALA A N 1
ATOM 677 C CA . ALA A 1 88 ? 20.118 5.781 -13.089 1.00 93.00 88 ALA A CA 1
ATOM 678 C C . ALA A 1 88 ? 18.631 5.377 -13.174 1.00 93.00 88 ALA A C 1
ATOM 680 O O . ALA A 1 88 ? 17.896 5.498 -12.198 1.00 93.00 88 ALA A O 1
ATOM 681 N N . GLY A 1 89 ? 18.165 4.932 -14.346 1.00 94.50 89 GLY A N 1
ATOM 682 C CA . GLY A 1 89 ? 16.854 4.304 -14.465 1.00 94.50 89 GLY A CA 1
ATOM 683 C C . GLY A 1 89 ? 16.819 2.968 -13.725 1.00 94.50 89 GLY A C 1
ATOM 684 O O . GLY A 1 89 ? 17.820 2.252 -13.684 1.00 94.50 89 GLY A O 1
ATOM 685 N N . LEU A 1 90 ? 15.657 2.622 -13.179 1.00 97.25 90 LEU A N 1
ATOM 686 C CA . LEU A 1 90 ? 15.439 1.374 -12.452 1.00 97.25 90 LEU A CA 1
ATOM 687 C C . LEU A 1 90 ? 14.385 0.525 -13.152 1.00 97.25 90 LEU A C 1
ATOM 689 O O . LEU A 1 90 ? 13.399 1.041 -13.683 1.00 97.25 90 LEU A O 1
ATOM 693 N N . THR A 1 91 ? 14.590 -0.787 -13.126 1.00 97.69 91 THR A N 1
ATOM 694 C CA . THR A 1 91 ? 13.608 -1.786 -13.541 1.00 97.69 91 THR A CA 1
ATOM 695 C C . THR A 1 91 ? 12.993 -2.417 -12.306 1.00 97.69 91 THR A C 1
ATOM 697 O O . THR A 1 91 ? 13.694 -2.925 -11.437 1.00 97.69 91 THR A O 1
ATOM 700 N N . HIS A 1 92 ? 11.670 -2.343 -12.241 1.00 98.38 92 HIS A N 1
ATOM 701 C CA . HIS A 1 92 ? 10.850 -2.850 -11.156 1.00 98.38 92 HIS A CA 1
ATOM 702 C C . HIS A 1 92 ? 10.189 -4.142 -11.617 1.00 98.38 92 HIS A C 1
ATOM 704 O O . HIS A 1 92 ? 9.518 -4.152 -12.655 1.00 98.38 92 HIS A O 1
ATOM 710 N N . VAL A 1 93 ? 10.376 -5.211 -10.854 1.00 98.00 93 VAL A N 1
ATOM 711 C CA . VAL A 1 93 ? 9.831 -6.532 -11.152 1.00 98.00 93 VAL A CA 1
ATOM 712 C C . VAL A 1 93 ? 8.678 -6.802 -10.202 1.00 98.00 93 VAL A C 1
ATOM 714 O O . VAL A 1 93 ? 8.835 -6.757 -8.983 1.00 98.00 93 VAL A O 1
ATOM 717 N N . PHE A 1 94 ? 7.511 -7.090 -10.764 1.00 97.81 94 PHE A N 1
ATOM 718 C CA . PHE A 1 94 ? 6.298 -7.385 -10.015 1.00 97.81 94 PHE A CA 1
ATOM 719 C C . PHE A 1 94 ? 5.837 -8.809 -10.265 1.00 97.81 94 PHE A C 1
ATOM 721 O O . PHE A 1 94 ? 5.996 -9.343 -11.365 1.00 97.81 94 PHE A O 1
ATOM 728 N N . CYS A 1 95 ? 5.205 -9.394 -9.258 1.00 96.31 95 CYS A N 1
ATOM 729 C CA . CYS A 1 95 ? 4.572 -10.698 -9.353 1.00 96.31 95 CYS A CA 1
ATOM 730 C C . CYS A 1 95 ? 3.247 -10.697 -8.581 1.00 96.31 95 CYS A C 1
ATOM 732 O O . CYS A 1 95 ? 2.993 -9.809 -7.764 1.00 96.31 95 CYS A O 1
ATOM 734 N N . GLY A 1 96 ? 2.383 -11.674 -8.858 1.00 94.50 96 GLY A N 1
ATOM 735 C CA . GLY A 1 96 ? 1.188 -11.894 -8.042 1.00 94.50 96 GLY A CA 1
ATOM 736 C C . GLY A 1 96 ? 1.569 -12.330 -6.626 1.00 94.50 96 GLY A C 1
ATOM 737 O O . GLY A 1 96 ? 2.545 -13.061 -6.439 1.00 94.50 96 GLY A O 1
ATOM 738 N N . ASP A 1 97 ? 0.796 -11.906 -5.633 1.00 84.12 97 ASP A N 1
ATOM 739 C CA . ASP A 1 97 ? 1.011 -12.271 -4.226 1.00 84.12 97 ASP A CA 1
ATOM 740 C C . ASP A 1 97 ? 0.771 -13.765 -3.937 1.00 84.12 97 ASP A C 1
ATOM 742 O O . ASP A 1 97 ? 1.455 -14.364 -3.107 1.00 84.12 97 ASP A O 1
ATOM 746 N N . ALA A 1 98 ? -0.088 -14.420 -4.719 1.00 84.19 98 ALA A N 1
ATOM 747 C CA . ALA A 1 98 ? -0.334 -15.863 -4.652 1.00 84.19 98 ALA A CA 1
ATOM 748 C C . ALA A 1 98 ? 0.898 -16.747 -4.951 1.00 84.19 98 ALA A C 1
ATOM 750 O O . ALA A 1 98 ? 0.863 -17.953 -4.711 1.00 84.19 98 ALA A O 1
ATOM 751 N N . ILE A 1 99 ? 1.983 -16.181 -5.492 1.00 82.88 99 ILE A N 1
ATOM 752 C CA . ILE A 1 99 ? 3.193 -16.933 -5.864 1.00 82.88 99 ILE A CA 1
ATOM 753 C C . ILE A 1 99 ? 4.067 -17.241 -4.632 1.00 82.88 99 ILE A C 1
ATOM 755 O O . ILE A 1 99 ? 4.925 -18.119 -4.694 1.00 82.88 99 ILE A O 1
ATOM 759 N N . GLY A 1 100 ? 3.835 -16.569 -3.497 1.00 83.44 100 GLY A N 1
ATOM 760 C CA . GLY A 1 100 ? 4.581 -16.801 -2.255 1.00 83.44 100 GLY A CA 1
ATOM 761 C C . GLY A 1 100 ? 5.937 -16.094 -2.191 1.00 83.44 100 GLY A C 1
ATOM 762 O O . GLY A 1 100 ? 6.772 -16.436 -1.356 1.00 83.44 100 GLY A O 1
ATOM 763 N N . HIS A 1 101 ? 6.171 -15.114 -3.064 1.00 90.81 101 HIS A N 1
ATOM 764 C CA . HIS A 1 101 ? 7.311 -14.209 -2.947 1.00 90.81 101 HIS A CA 1
ATOM 765 C C . HIS A 1 101 ? 7.030 -13.084 -1.948 1.00 90.81 101 HIS A C 1
ATOM 767 O O . HIS A 1 101 ? 5.881 -12.708 -1.721 1.00 90.81 101 HIS A O 1
ATOM 773 N N . SER A 1 102 ? 8.102 -12.521 -1.389 1.00 95.12 102 SER A N 1
ATOM 774 C CA . SER A 1 102 ? 8.037 -11.331 -0.545 1.00 95.12 102 SER A CA 1
ATOM 775 C C . SER A 1 102 ? 8.450 -10.084 -1.319 1.00 95.12 102 SER A C 1
ATOM 777 O O . SER A 1 102 ? 9.369 -10.128 -2.135 1.00 95.12 102 SER A O 1
ATOM 779 N N . ALA A 1 103 ? 7.788 -8.969 -1.036 1.00 97.12 103 ALA A N 1
ATOM 780 C CA . ALA A 1 103 ? 8.118 -7.672 -1.587 1.00 97.12 103 ALA A CA 1
ATOM 781 C C . ALA A 1 103 ? 9.454 -7.170 -1.030 1.00 97.12 103 ALA A C 1
ATOM 783 O O . ALA A 1 103 ? 9.665 -7.193 0.185 1.00 97.12 103 ALA A O 1
ATOM 784 N N . CYS A 1 104 ? 10.327 -6.659 -1.899 1.00 97.06 104 CYS A N 1
ATOM 785 C CA . CYS A 1 104 ? 11.606 -6.081 -1.481 1.00 97.06 104 CYS A CA 1
ATOM 786 C C . CYS A 1 104 ? 11.431 -4.740 -0.746 1.00 97.06 104 CYS A C 1
ATOM 788 O O . CYS A 1 104 ? 12.229 -4.398 0.125 1.00 97.06 104 CYS A O 1
ATOM 790 N N . PHE A 1 105 ? 10.346 -4.017 -1.040 1.00 96.81 105 PHE A N 1
ATOM 791 C CA . PHE A 1 105 ? 9.921 -2.814 -0.324 1.00 96.81 105 PHE A CA 1
ATOM 792 C C . PHE A 1 105 ? 8.422 -2.907 0.002 1.00 96.81 105 PHE A C 1
ATOM 794 O O . PHE A 1 105 ? 7.594 -2.488 -0.813 1.00 96.81 105 PHE A O 1
ATOM 801 N N . PRO A 1 106 ? 8.057 -3.476 1.167 1.00 97.06 106 PRO A N 1
ATOM 802 C CA . PRO A 1 106 ? 6.669 -3.603 1.604 1.00 97.06 106 PRO A CA 1
ATOM 803 C C . PRO A 1 106 ? 5.924 -2.263 1.601 1.00 97.06 106 PRO A C 1
ATOM 805 O O . PRO A 1 106 ? 6.413 -1.260 2.133 1.00 97.06 106 PRO A O 1
ATOM 808 N N . LEU A 1 107 ? 4.718 -2.243 1.026 1.00 97.88 107 LEU A N 1
ATOM 809 C CA . LEU A 1 107 ? 3.856 -1.066 1.112 1.00 97.88 107 LEU A CA 1
ATOM 810 C C . LEU A 1 107 ? 3.366 -0.899 2.544 1.00 97.88 107 LEU A C 1
ATOM 812 O O . LEU A 1 107 ? 2.923 -1.857 3.172 1.00 97.88 107 LEU A O 1
ATOM 816 N N . THR A 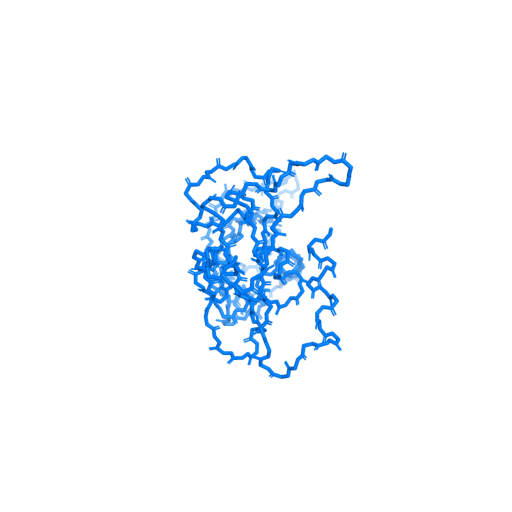1 108 ? 3.420 0.339 3.028 1.00 98.06 108 THR A N 1
ATOM 817 C CA . THR A 1 108 ? 2.962 0.708 4.365 1.00 98.06 108 THR A CA 1
ATOM 818 C C . THR A 1 108 ? 1.979 1.868 4.269 1.00 98.06 108 THR A C 1
ATOM 820 O O . THR A 1 108 ? 2.258 2.868 3.607 1.00 98.06 108 THR A O 1
ATOM 823 N N . TRP A 1 109 ? 0.839 1.740 4.941 1.00 98.25 109 TRP A N 1
ATOM 824 C CA . TRP A 1 109 ? -0.234 2.729 4.969 1.00 98.25 109 TRP A CA 1
ATOM 825 C C . TRP A 1 109 ? -0.495 3.203 6.392 1.00 98.25 109 TRP A C 1
ATOM 827 O O . TRP A 1 109 ? -0.566 2.400 7.319 1.00 98.25 109 TRP A O 1
ATOM 837 N N . THR A 1 110 ? -0.703 4.508 6.550 1.00 98.25 110 THR A N 1
ATOM 838 C CA . THR A 1 110 ? -1.187 5.098 7.800 1.00 98.25 110 THR A CA 1
ATOM 839 C C . THR A 1 110 ? -2.645 5.502 7.630 1.00 98.25 110 THR A C 1
ATOM 841 O O . THR A 1 110 ? -2.983 6.203 6.672 1.00 98.25 110 THR A O 1
ATOM 844 N N . ARG A 1 111 ? -3.509 5.072 8.551 1.00 97.94 111 ARG A N 1
ATOM 845 C CA . ARG A 1 111 ? -4.930 5.432 8.573 1.00 97.94 111 ARG A CA 1
ATOM 846 C C . ARG A 1 111 ? -5.380 5.740 9.986 1.00 97.94 111 ARG A C 1
ATOM 848 O O . ARG A 1 111 ? -5.160 4.939 10.885 1.00 97.94 111 ARG A O 1
ATOM 855 N N . ASP A 1 112 ? -6.064 6.861 10.145 1.00 98.12 112 ASP A N 1
ATOM 856 C CA . ASP A 1 112 ? -6.750 7.176 11.391 1.00 98.12 112 ASP A CA 1
ATOM 857 C C . ASP A 1 112 ? -8.177 6.617 11.317 1.00 98.12 112 ASP A C 1
ATOM 859 O O . ASP A 1 112 ? -8.845 6.746 10.284 1.00 98.12 112 ASP A O 1
ATOM 8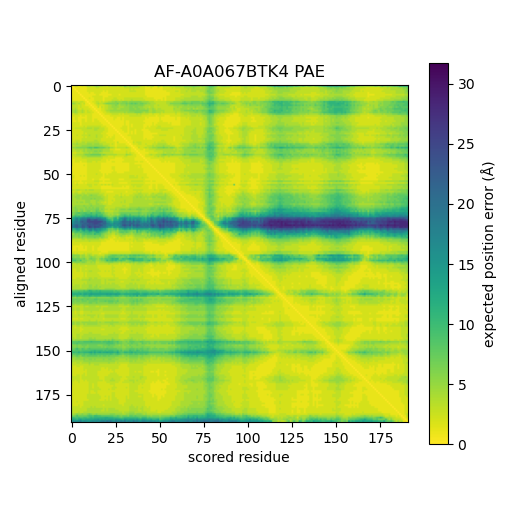63 N N . ILE A 1 113 ? -8.610 5.964 12.393 1.00 97.69 113 ILE A N 1
ATOM 864 C CA . ILE A 1 113 ? -9.976 5.486 12.604 1.00 97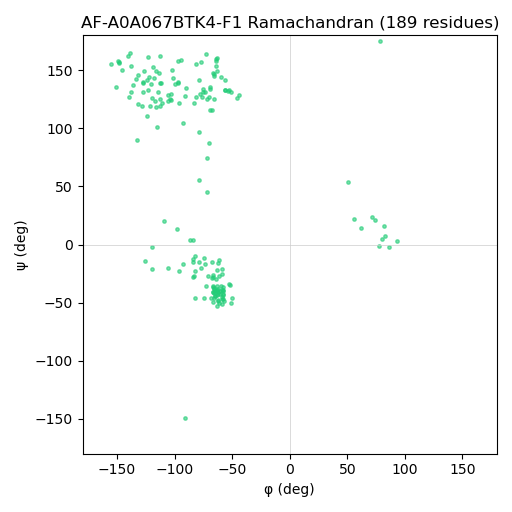.69 113 ILE A CA 1
ATOM 865 C C . ILE A 1 113 ? -10.526 6.096 13.890 1.00 97.69 113 ILE A C 1
ATOM 867 O O . ILE A 1 113 ? -9.795 6.244 14.870 1.00 97.69 113 ILE A O 1
ATOM 871 N N . SER A 1 114 ? -11.819 6.403 13.891 1.00 97.12 114 SER A N 1
ATOM 872 C CA . SER A 1 114 ? -12.533 6.869 15.076 1.00 97.12 114 SER A CA 1
ATOM 873 C C . SER A 1 114 ? -13.871 6.157 15.163 1.00 97.12 114 SER A C 1
ATOM 875 O O . SER A 1 114 ? -14.546 6.003 14.149 1.00 97.12 114 SER A O 1
ATOM 877 N N . PHE A 1 115 ? -14.239 5.726 16.363 1.00 96.44 115 PHE A N 1
ATOM 878 C CA . PHE A 1 115 ? -15.481 5.000 16.618 1.00 96.44 115 PHE A CA 1
ATOM 879 C C . PHE A 1 115 ? -15.989 5.316 18.021 1.00 96.44 115 PHE A C 1
ATOM 881 O O . PHE A 1 115 ? -15.230 5.712 18.914 1.00 96.44 115 PHE A O 1
ATOM 888 N N . TRP A 1 116 ? -17.287 5.148 18.215 1.00 95.75 116 TRP A N 1
ATOM 889 C CA . TRP A 1 116 ? -17.930 5.332 19.500 1.00 95.75 116 TRP A CA 1
ATOM 890 C C . TRP A 1 116 ? -17.710 4.130 20.407 1.00 95.75 116 TRP A C 1
ATOM 892 O O . TRP A 1 116 ? -17.777 2.975 19.993 1.00 95.75 116 TRP A O 1
ATOM 902 N N . ILE A 1 117 ? -17.501 4.408 21.686 1.00 93.19 117 ILE A N 1
ATOM 903 C CA . ILE A 1 117 ? -17.288 3.386 22.698 1.00 93.19 117 ILE A CA 1
ATOM 904 C C . ILE A 1 117 ? -18.633 2.857 23.174 1.00 93.19 117 ILE A C 1
ATOM 906 O O . ILE A 1 117 ? -19.469 3.604 23.683 1.00 93.19 117 ILE A O 1
ATOM 910 N N . ASN A 1 118 ? -18.811 1.549 23.011 1.00 89.06 118 ASN A N 1
ATOM 911 C CA . ASN A 1 118 ? -19.921 0.796 23.573 1.00 89.06 118 ASN A CA 1
ATOM 912 C C . ASN A 1 118 ? -19.500 0.123 24.886 1.00 89.06 118 ASN A C 1
ATOM 914 O O . ASN A 1 118 ? -18.310 -0.121 25.128 1.00 89.06 118 ASN A O 1
ATOM 918 N N . ASP A 1 119 ? -20.489 -0.204 25.716 1.00 85.81 119 ASP A N 1
ATOM 919 C CA . ASP A 1 119 ? -20.272 -0.862 27.003 1.00 85.81 119 ASP A CA 1
ATOM 920 C C . ASP A 1 119 ? -19.417 -2.127 26.849 1.00 85.81 119 ASP A C 1
ATOM 922 O O . ASP A 1 119 ? -19.643 -2.960 25.970 1.00 85.81 119 ASP A O 1
ATOM 926 N N . GLY A 1 120 ? -18.409 -2.257 27.715 1.00 86.56 120 GLY A N 1
ATOM 927 C CA . GLY A 1 120 ? -17.507 -3.408 27.748 1.00 86.56 120 GLY A CA 1
ATOM 928 C C . GLY A 1 120 ? -16.298 -3.329 26.809 1.00 86.56 120 GLY A C 1
ATOM 929 O O . GLY A 1 120 ? -15.470 -4.245 26.841 1.00 86.56 120 GLY A O 1
ATOM 930 N N . PHE A 1 121 ? -16.141 -2.278 25.998 1.00 93.31 121 PHE A N 1
ATOM 931 C CA . PHE A 1 121 ? -14.917 -2.083 25.213 1.00 93.31 121 PHE A CA 1
ATOM 932 C C . PHE A 1 121 ? -13.690 -1.823 26.109 1.00 93.31 121 PHE A C 1
ATOM 934 O O . PHE A 1 121 ? -13.774 -1.193 27.162 1.00 93.31 121 PHE A O 1
ATOM 941 N N . SER A 1 122 ? -12.524 -2.288 25.659 1.00 92.38 122 SER A N 1
ATOM 942 C CA . SER A 1 122 ? -11.213 -1.921 26.198 1.00 92.38 122 SER A CA 1
ATOM 943 C C . SER A 1 122 ? -10.171 -1.947 25.080 1.00 92.38 122 SER A C 1
ATOM 945 O O . SER A 1 122 ? -10.346 -2.669 24.097 1.00 92.38 122 SER A O 1
ATOM 947 N N . ASP A 1 123 ? -9.057 -1.224 25.233 1.00 92.12 123 ASP A N 1
ATOM 948 C CA . ASP A 1 123 ? -7.979 -1.179 24.228 1.00 92.12 123 ASP A CA 1
ATOM 949 C C . ASP A 1 123 ? -7.491 -2.578 23.806 1.00 92.12 123 ASP A C 1
ATOM 951 O O . ASP A 1 123 ? -7.188 -2.829 22.639 1.00 92.12 123 ASP A O 1
ATOM 955 N N . ALA A 1 124 ? -7.476 -3.530 24.745 1.00 93.38 124 ALA A N 1
ATOM 956 C CA . ALA A 1 124 ? -7.064 -4.911 24.495 1.00 93.38 124 ALA A CA 1
ATOM 957 C C . ALA A 1 124 ? -7.964 -5.647 23.483 1.00 93.38 124 ALA A C 1
ATOM 959 O O . ALA A 1 124 ? -7.531 -6.621 22.867 1.00 93.38 124 ALA A O 1
ATOM 960 N N . LYS A 1 125 ? -9.207 -5.189 23.293 1.00 94.69 125 LYS A N 1
ATOM 961 C CA . LYS A 1 125 ? -10.182 -5.778 22.367 1.00 94.69 125 LYS A CA 1
ATOM 962 C C . LYS A 1 125 ? -10.019 -5.284 20.923 1.00 94.69 125 LYS A C 1
ATOM 964 O O . LYS A 1 125 ? -10.530 -5.934 20.010 1.00 94.69 125 LYS A O 1
ATOM 969 N N . LEU A 1 126 ? -9.269 -4.199 20.694 1.00 96.38 126 LEU A N 1
ATOM 970 C CA . LEU A 1 126 ? -9.036 -3.655 19.353 1.00 96.38 126 LEU A CA 1
ATOM 971 C C . LEU A 1 126 ? -8.162 -4.582 18.498 1.00 96.38 126 LEU A C 1
ATOM 973 O O . LEU A 1 126 ? -8.509 -4.877 17.357 1.00 96.38 126 LEU A O 1
ATOM 977 N N . SER A 1 127 ? -7.061 -5.095 19.057 1.00 96.81 127 SER A N 1
ATOM 978 C CA . SER A 1 127 ? -6.132 -5.964 18.318 1.00 96.81 127 SER A CA 1
ATOM 979 C C . SER A 1 127 ? -6.817 -7.218 17.734 1.00 96.81 127 SER A C 1
ATOM 981 O O . SER A 1 127 ? -6.701 -7.433 16.526 1.00 96.81 127 SER A O 1
ATOM 983 N N . PRO A 1 128 ? -7.621 -7.995 18.494 1.00 96.19 128 PRO A N 1
ATOM 984 C CA . PRO A 1 128 ? -8.378 -9.120 17.936 1.00 96.19 128 PRO A CA 1
ATOM 985 C C . PRO A 1 128 ? -9.334 -8.745 16.795 1.00 96.19 128 PRO A C 1
ATOM 987 O O . PRO A 1 128 ? -9.483 -9.518 15.849 1.00 96.19 128 PRO A O 1
ATOM 990 N N . VAL A 1 129 ? -9.978 -7.574 16.860 1.00 97.25 129 VAL A N 1
ATOM 991 C CA . VAL A 1 129 ? -10.862 -7.090 15.784 1.00 97.25 129 VAL A CA 1
ATOM 992 C C . VAL A 1 129 ? -10.064 -6.795 14.521 1.00 97.25 129 VAL A C 1
ATOM 994 O O . VAL A 1 129 ? -10.407 -7.307 13.457 1.00 97.25 129 VAL A O 1
ATOM 997 N N . LEU A 1 130 ? -8.970 -6.041 14.650 1.00 98.00 130 LEU A N 1
ATOM 998 C CA . LEU A 1 130 ? -8.085 -5.720 13.531 1.00 98.00 130 LEU A CA 1
ATOM 999 C C . LEU A 1 130 ? -7.544 -6.997 12.874 1.00 98.00 130 LEU A C 1
ATOM 1001 O O . LEU A 1 130 ? -7.632 -7.143 11.658 1.00 98.00 130 LEU A O 1
ATOM 1005 N N . GLN A 1 131 ? -7.069 -7.952 13.676 1.00 97.12 131 GLN A N 1
ATOM 1006 C CA . GLN A 1 131 ? -6.559 -9.238 13.188 1.00 97.12 131 GLN A CA 1
ATOM 1007 C C . GLN A 1 131 ? -7.631 -10.073 12.477 1.00 97.12 131 GLN A C 1
ATOM 1009 O O . GLN A 1 131 ? -7.348 -10.694 11.455 1.00 97.12 131 GLN A O 1
ATOM 1014 N N . THR A 1 132 ? -8.871 -10.063 12.974 1.00 97.12 132 THR A N 1
ATOM 1015 C CA . THR A 1 132 ? -9.984 -10.783 12.334 1.00 97.12 132 THR A CA 1
ATOM 1016 C C . THR A 1 132 ? -10.315 -10.203 10.957 1.00 97.12 132 THR A C 1
ATOM 1018 O O . THR A 1 132 ? -10.587 -10.959 10.029 1.00 97.12 132 THR A O 1
ATOM 1021 N N . ILE A 1 133 ? -10.287 -8.875 10.817 1.00 97.88 133 ILE A N 1
ATOM 1022 C CA . ILE A 1 133 ? -10.715 -8.189 9.591 1.00 97.88 133 ILE A CA 1
ATOM 1023 C C . ILE A 1 133 ? -9.613 -8.159 8.527 1.00 97.88 133 ILE A C 1
ATOM 1025 O O . ILE A 1 133 ? -9.883 -8.442 7.357 1.00 97.88 133 ILE A O 1
ATOM 1029 N N . PHE A 1 134 ? -8.384 -7.811 8.915 1.00 97.62 134 PHE A N 1
ATOM 1030 C CA . PHE A 1 134 ? -7.254 -7.690 7.989 1.00 97.62 134 PHE A CA 1
ATOM 1031 C C . PHE A 1 134 ? -6.575 -9.028 7.687 1.00 97.62 134 PHE A C 1
ATOM 1033 O O . PHE A 1 134 ? -6.011 -9.186 6.603 1.00 97.62 134 PHE A O 1
ATOM 1040 N N . GLY A 1 135 ? -6.648 -9.982 8.616 1.00 96.19 135 GLY A N 1
ATOM 1041 C CA . GLY A 1 135 ? -6.028 -11.293 8.491 1.00 96.19 135 GLY A CA 1
ATOM 1042 C C . GLY A 1 135 ? -4.518 -11.305 8.772 1.00 96.19 135 GLY A C 1
ATOM 1043 O O . GLY A 1 135 ? -3.889 -10.265 8.965 1.00 96.19 135 GLY A O 1
ATOM 1044 N N . PRO A 1 136 ? -3.906 -12.503 8.768 1.00 95.12 136 PRO A N 1
ATOM 1045 C CA . PRO A 1 136 ? -2.534 -12.716 9.239 1.00 95.12 136 PRO A CA 1
ATOM 1046 C C . PRO A 1 136 ? -1.451 -12.206 8.279 1.00 95.12 136 PRO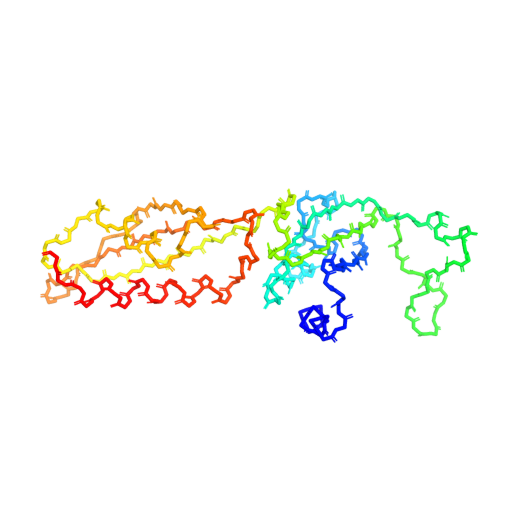 A C 1
ATOM 1048 O O . PRO A 1 136 ? -0.280 -12.170 8.639 1.00 95.12 136 PRO A O 1
ATOM 1051 N N . GLN A 1 137 ? -1.817 -11.857 7.043 1.00 95.31 137 GLN A N 1
ATOM 1052 C CA . GLN A 1 137 ? -0.876 -11.376 6.027 1.00 95.31 137 GLN A CA 1
ATOM 1053 C C . GLN A 1 137 ? -0.552 -9.885 6.179 1.00 95.31 137 GLN A C 1
ATOM 1055 O O . GLN A 1 137 ? 0.341 -9.389 5.492 1.00 95.31 137 GLN A O 1
ATOM 1060 N N . VAL A 1 138 ? -1.281 -9.166 7.037 1.00 97.88 138 VAL A N 1
ATOM 1061 C CA . VAL A 1 138 ? -1.098 -7.733 7.265 1.00 97.88 138 VAL A CA 1
ATOM 1062 C C . VAL A 1 138 ? -0.527 -7.526 8.660 1.00 97.88 138 VAL A C 1
ATOM 1064 O O . VAL A 1 138 ? -1.120 -7.916 9.664 1.00 97.88 138 VAL A O 1
ATOM 1067 N N . GLU A 1 139 ? 0.628 -6.881 8.720 1.00 98.12 139 GLU A N 1
ATOM 1068 C CA . GLU A 1 139 ? 1.211 -6.396 9.961 1.00 98.12 139 GLU A CA 1
ATOM 1069 C C . GLU A 1 139 ? 0.491 -5.116 10.380 1.00 98.12 139 GLU A C 1
ATOM 1071 O O . GLU A 1 139 ? 0.328 -4.188 9.583 1.00 98.12 139 GLU A O 1
ATOM 1076 N N . ILE A 1 140 ? 0.044 -5.072 11.635 1.00 98.50 140 ILE A N 1
ATOM 1077 C CA . ILE A 1 140 ? -0.786 -3.989 12.161 1.00 98.50 140 ILE A CA 1
ATOM 1078 C C . ILE A 1 140 ? -0.150 -3.467 13.442 1.00 98.50 140 ILE A C 1
ATOM 1080 O O . ILE A 1 140 ? -0.043 -4.190 14.433 1.00 98.50 140 ILE A O 1
ATOM 1084 N N . ALA A 1 141 ? 0.217 -2.192 13.437 1.00 98.19 141 ALA A N 1
ATOM 1085 C CA . ALA A 1 141 ? 0.528 -1.434 14.638 1.00 98.19 141 ALA A CA 1
ATOM 1086 C C . ALA A 1 141 ? -0.522 -0.339 14.820 1.00 98.19 141 ALA A C 1
ATOM 1088 O O . ALA A 1 141 ? -1.042 0.198 13.843 1.00 98.19 141 ALA A O 1
ATOM 1089 N N . PHE A 1 142 ? -0.840 0.009 16.063 1.00 98.06 142 PHE A N 1
ATOM 1090 C CA . PHE A 1 142 ? -1.767 1.096 16.339 1.00 98.06 142 PHE A CA 1
ATOM 1091 C C . PHE A 1 142 ? -1.397 1.851 17.605 1.00 98.06 142 PHE A C 1
ATOM 1093 O O . PHE A 1 142 ? -0.837 1.288 18.545 1.00 98.06 142 PHE A O 1
ATOM 1100 N N . ILE A 1 143 ? -1.736 3.136 17.617 1.00 97.88 143 ILE A N 1
ATOM 1101 C CA . ILE A 1 143 ? -1.609 4.009 18.780 1.00 97.88 143 ILE A CA 1
ATOM 1102 C C . ILE A 1 143 ? -2.899 4.801 18.952 1.00 97.88 143 ILE A C 1
ATOM 1104 O O . ILE A 1 143 ? -3.513 5.222 17.971 1.00 97.88 143 ILE A O 1
ATOM 1108 N N . LYS A 1 144 ? -3.309 5.005 20.200 1.00 97.50 144 LYS A N 1
ATOM 1109 C CA . LYS A 1 144 ? -4.411 5.910 20.517 1.00 97.50 144 LYS A CA 1
ATOM 1110 C C . LYS A 1 144 ? -3.930 7.350 20.343 1.00 97.50 144 LYS A C 1
ATOM 1112 O O . LYS A 1 144 ? -2.850 7.687 20.826 1.00 97.50 144 LYS A O 1
ATOM 1117 N N . ILE A 1 145 ? -4.697 8.165 19.627 1.00 97.75 145 ILE A N 1
ATOM 1118 C CA . ILE A 1 145 ? -4.322 9.545 19.283 1.00 97.75 145 ILE A CA 1
ATOM 1119 C C . ILE A 1 145 ? -5.297 10.591 19.816 1.00 97.75 145 ILE A C 1
ATOM 1121 O O . ILE A 1 145 ? -4.896 11.746 19.932 1.00 97.75 145 ILE A O 1
ATOM 1125 N N . ASP A 1 146 ? -6.539 10.210 20.126 1.00 95.19 146 ASP A N 1
ATOM 1126 C CA . ASP A 1 146 ? -7.555 11.157 20.586 1.00 95.19 146 ASP A CA 1
ATOM 1127 C C . ASP A 1 146 ? -8.657 10.495 21.428 1.00 95.19 146 ASP A C 1
ATOM 1129 O O . ASP A 1 146 ? -8.931 9.298 21.286 1.00 95.19 146 ASP A O 1
ATOM 1133 N N . ASP A 1 147 ? -9.285 11.316 22.270 1.00 95.94 147 ASP A N 1
ATOM 1134 C CA . ASP A 1 147 ? -10.446 11.024 23.106 1.00 95.94 147 ASP A CA 1
ATOM 1135 C C . ASP A 1 147 ? -11.483 12.139 22.947 1.00 95.94 147 ASP A C 1
ATOM 1137 O O . ASP A 1 147 ? -11.223 13.297 23.272 1.00 95.94 147 ASP A O 1
ATOM 1141 N N . TYR A 1 148 ? -12.689 11.783 22.507 1.00 96.19 148 TYR A N 1
ATOM 1142 C CA . TYR A 1 148 ? -13.767 12.739 22.275 1.00 96.19 148 TYR A CA 1
ATOM 1143 C C . TYR A 1 148 ? -15.017 12.388 23.079 1.00 96.19 148 TYR A C 1
ATOM 1145 O O . TYR A 1 148 ? -15.480 11.250 23.061 1.00 96.19 148 TYR A O 1
ATOM 1153 N N . VAL A 1 149 ? -15.607 13.383 23.744 1.00 96.25 149 VAL A N 1
ATOM 1154 C CA . VAL A 1 149 ? -16.909 13.264 24.410 1.00 96.25 149 VAL A CA 1
ATOM 1155 C C . VAL A 1 149 ? -17.884 14.224 23.742 1.00 96.25 149 VAL A C 1
ATOM 1157 O O . VAL A 1 149 ? -17.629 15.423 23.659 1.00 96.25 149 VAL A O 1
ATOM 1160 N N . SER A 1 150 ? -19.001 13.689 23.260 1.00 95.12 150 SER A N 1
ATOM 1161 C CA . SER A 1 150 ? -20.089 14.484 22.684 1.00 95.12 150 SER A CA 1
ATOM 1162 C C . SER A 1 150 ? -20.883 15.245 23.746 1.00 95.12 150 SER A C 1
ATOM 1164 O O . SER A 1 150 ? -20.883 14.873 24.918 1.00 95.12 150 SER A O 1
ATOM 1166 N N . ASP A 1 151 ? -21.669 16.234 23.318 1.00 95.50 151 ASP A N 1
ATOM 1167 C CA . ASP A 1 151 ? -22.579 16.986 24.197 1.00 95.50 151 ASP A CA 1
ATOM 1168 C C . ASP A 1 151 ? -23.612 16.088 24.907 1.00 95.50 151 ASP A C 1
ATOM 1170 O O . ASP A 1 151 ? -24.088 16.409 25.994 1.00 95.50 151 ASP A O 1
ATOM 1174 N N . ALA A 1 152 ? -23.936 14.931 24.317 1.00 93.88 152 ALA A N 1
ATOM 1175 C CA . ALA A 1 152 ? -24.815 13.916 24.899 1.00 93.88 152 ALA A CA 1
ATOM 1176 C C . ALA A 1 152 ? -24.090 12.957 25.870 1.00 93.88 152 ALA A C 1
ATOM 1178 O O . ALA A 1 152 ? -24.687 11.990 26.339 1.00 93.88 152 ALA A O 1
ATOM 1179 N N . GLY A 1 153 ? -22.801 13.181 26.145 1.00 93.19 153 GLY A N 1
ATOM 1180 C CA . GLY A 1 153 ? -21.979 12.362 27.039 1.00 93.19 153 GLY A CA 1
ATOM 1181 C C . GLY A 1 153 ? -21.438 11.069 26.419 1.00 93.19 153 GLY A C 1
ATOM 1182 O O . GLY A 1 153 ? -20.808 10.280 27.119 1.00 93.19 153 GLY A O 1
ATOM 1183 N N . ARG A 1 154 ? -21.656 10.829 25.119 1.00 93.69 154 ARG A N 1
ATOM 1184 C CA . ARG A 1 154 ? -21.122 9.646 24.418 1.00 93.69 154 ARG A CA 1
ATOM 1185 C C . ARG A 1 154 ? -19.622 9.808 24.156 1.00 93.69 154 ARG A C 1
ATOM 1187 O O . ARG A 1 154 ? -19.221 10.870 23.681 1.00 93.69 154 ARG A O 1
ATOM 1194 N N . LEU A 1 155 ? -18.836 8.767 24.433 1.00 94.62 155 LEU A N 1
ATOM 1195 C CA . LEU A 1 155 ? -17.377 8.728 24.277 1.00 94.62 155 LEU A CA 1
ATOM 1196 C C . LEU A 1 155 ? -16.979 8.085 22.940 1.00 94.62 155 LEU A C 1
ATOM 1198 O O . LEU A 1 155 ? -17.569 7.080 22.550 1.00 94.62 155 LEU A O 1
ATOM 1202 N N . ALA A 1 156 ? -15.969 8.625 22.267 1.00 96.19 156 ALA A N 1
ATOM 1203 C CA . ALA A 1 156 ? -15.342 8.064 21.073 1.00 96.19 156 ALA A CA 1
ATOM 1204 C C . ALA A 1 156 ? -13.819 8.079 21.214 1.00 96.19 156 ALA A C 1
ATOM 1206 O O . ALA A 1 156 ? -13.262 9.011 21.797 1.00 96.19 156 ALA A O 1
ATOM 1207 N N . TYR A 1 157 ? -13.154 7.066 20.658 1.00 96.50 157 TYR A N 1
ATOM 1208 C CA . TYR A 1 157 ? -11.692 6.982 20.620 1.00 96.50 157 TYR A CA 1
ATOM 1209 C C . TYR A 1 157 ? -11.183 7.099 19.190 1.00 96.50 157 TYR A C 1
ATOM 1211 O O . TYR A 1 157 ? -11.749 6.499 18.275 1.00 96.50 157 TYR A O 1
ATOM 1219 N N . GLY A 1 158 ? -10.087 7.838 19.024 1.00 97.75 158 GLY A N 1
ATOM 1220 C CA . GLY A 1 158 ? -9.322 7.914 17.785 1.00 97.75 158 GLY A CA 1
ATOM 1221 C C . GLY A 1 158 ? -8.044 7.086 17.880 1.00 97.75 158 GLY A C 1
ATOM 1222 O O . GLY A 1 158 ? -7.257 7.254 18.815 1.00 97.75 158 GLY A O 1
ATOM 1223 N N . TYR A 1 159 ? -7.797 6.229 16.891 1.00 98.31 159 TYR A N 1
ATOM 1224 C CA . TYR A 1 159 ? -6.550 5.475 16.752 1.00 98.31 159 TYR A CA 1
ATOM 1225 C C . TYR A 1 159 ? -5.906 5.733 15.400 1.00 98.31 159 TYR A C 1
ATOM 1227 O O . TYR A 1 159 ? -6.579 5.765 14.374 1.00 98.31 159 TYR A O 1
ATOM 1235 N N . ARG A 1 160 ? -4.578 5.824 15.398 1.00 98.62 160 ARG A N 1
ATOM 1236 C CA . ARG A 1 160 ? -3.764 5.766 14.187 1.00 98.62 160 ARG A CA 1
ATOM 1237 C C . ARG A 1 160 ? -3.265 4.350 13.984 1.00 98.62 160 ARG A C 1
ATOM 1239 O O . ARG A 1 160 ? -2.559 3.822 14.841 1.00 98.62 160 ARG A O 1
ATOM 1246 N N . LEU A 1 161 ? -3.604 3.772 12.843 1.00 98.56 161 LEU A N 1
ATOM 1247 C CA . LEU A 1 161 ? -3.142 2.471 12.383 1.00 98.56 161 LEU A CA 1
ATOM 1248 C C . LEU A 1 161 ? -1.964 2.652 11.421 1.00 98.56 161 LEU A C 1
ATOM 1250 O O . LEU A 1 161 ? -2.006 3.512 10.539 1.00 98.56 161 LEU A O 1
ATOM 1254 N N . THR A 1 162 ? -0.956 1.799 11.555 1.00 98.62 162 THR A N 1
ATOM 1255 C CA . THR A 1 162 ? 0.112 1.581 10.577 1.00 98.62 162 THR A CA 1
ATOM 1256 C C . THR A 1 162 ? -0.000 0.144 10.086 1.00 98.62 162 THR A C 1
ATOM 1258 O O . THR A 1 162 ? 0.101 -0.792 10.878 1.00 98.62 162 THR A O 1
ATOM 1261 N N . LEU A 1 163 ? -0.240 -0.015 8.788 1.00 98.62 163 LEU A N 1
ATOM 1262 C CA . LEU A 1 163 ? -0.568 -1.280 8.133 1.00 98.62 163 LEU A CA 1
ATOM 1263 C C . LEU A 1 163 ? 0.499 -1.587 7.087 1.00 98.62 163 LEU A C 1
ATOM 1265 O O . LEU A 1 163 ? 0.737 -0.746 6.223 1.00 98.62 163 LEU A O 1
ATOM 1269 N N . SER A 1 164 ? 1.121 -2.762 7.135 1.00 98.38 164 SER A N 1
ATOM 1270 C CA . SER A 1 164 ? 2.159 -3.164 6.177 1.00 98.38 164 SER A CA 1
ATOM 1271 C C . SER A 1 164 ? 1.989 -4.611 5.734 1.00 98.38 164 SER A C 1
ATOM 1273 O O . SER A 1 164 ? 1.425 -5.427 6.460 1.00 98.38 164 SER A O 1
ATOM 1275 N N . SER A 1 165 ? 2.463 -4.950 4.537 1.00 97.75 165 SER A N 1
ATOM 1276 C CA . SER A 1 165 ? 2.602 -6.351 4.143 1.00 97.75 165 SER A CA 1
ATOM 1277 C C . SER A 1 165 ? 3.732 -6.555 3.149 1.00 97.75 165 SER A C 1
ATOM 1279 O O . SER A 1 165 ? 3.863 -5.826 2.164 1.00 97.75 165 SER A O 1
ATOM 1281 N N . SER A 1 166 ? 4.523 -7.595 3.400 1.00 96.81 166 SER A N 1
ATOM 1282 C CA . SER A 1 166 ? 5.536 -8.095 2.476 1.00 96.81 166 SER A CA 1
ATOM 1283 C C . SER A 1 166 ? 5.013 -9.212 1.573 1.00 96.81 166 SER A C 1
ATOM 1285 O O . SER A 1 166 ? 5.642 -9.497 0.567 1.00 96.81 166 SER A O 1
ATOM 1287 N N . VAL A 1 167 ? 3.884 -9.847 1.888 1.00 96.31 167 VAL A N 1
ATOM 1288 C CA . VAL A 1 167 ? 3.394 -11.055 1.185 1.00 96.31 167 VAL A CA 1
ATOM 1289 C C . VAL A 1 167 ? 2.028 -10.871 0.537 1.00 96.31 167 VAL A C 1
ATOM 1291 O O . VAL A 1 167 ? 1.515 -11.791 -0.088 1.00 96.31 167 VAL A O 1
ATOM 1294 N N . PHE A 1 168 ? 1.422 -9.702 0.706 1.00 95.62 168 PHE A N 1
ATOM 1295 C CA . PHE A 1 168 ? 0.122 -9.354 0.159 1.00 95.62 168 PHE A CA 1
ATOM 1296 C C . PHE A 1 168 ? 0.236 -8.040 -0.605 1.00 95.62 168 PHE A C 1
ATOM 1298 O O . PHE A 1 168 ? 0.906 -7.106 -0.153 1.00 95.62 168 PHE A O 1
ATOM 1305 N N . ALA A 1 169 ? -0.426 -7.954 -1.758 1.00 96.50 169 ALA A N 1
ATOM 1306 C CA . ALA A 1 169 ? -0.497 -6.730 -2.545 1.00 96.50 169 ALA A CA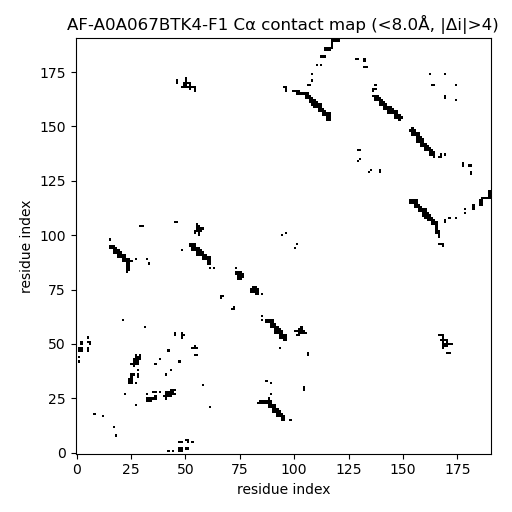 1
ATOM 1307 C C . ALA A 1 169 ? -1.401 -5.695 -1.845 1.00 96.50 169 ALA A C 1
ATOM 1309 O O . ALA A 1 169 ? -2.542 -5.459 -2.238 1.00 96.50 169 ALA A O 1
ATOM 1310 N N . LEU A 1 170 ? -0.887 -5.087 -0.769 1.00 97.62 170 LEU A N 1
ATOM 1311 C CA . LEU A 1 170 ? -1.635 -4.220 0.139 1.00 97.62 170 LEU A CA 1
ATOM 1312 C C . LEU A 1 170 ? -1.993 -2.888 -0.537 1.00 97.62 170 LEU A C 1
ATOM 1314 O O . LEU A 1 170 ? -1.256 -1.903 -0.450 1.00 97.62 170 LEU A O 1
ATOM 1318 N N . SER A 1 171 ? -3.130 -2.864 -1.228 1.00 98.00 171 SER A N 1
ATOM 1319 C CA . SER A 1 171 ? -3.633 -1.679 -1.919 1.00 98.00 171 SER A CA 1
ATOM 1320 C C . SER A 1 171 ? -4.260 -0.668 -0.961 1.00 98.00 171 SER A C 1
ATOM 1322 O O . SER A 1 171 ? -4.729 -1.003 0.132 1.00 98.00 171 SER A O 1
ATOM 1324 N N . LYS A 1 172 ? -4.312 0.593 -1.399 1.00 97.50 172 LYS A N 1
ATOM 1325 C CA . LYS A 1 172 ? -4.988 1.657 -0.653 1.00 97.50 172 LYS A CA 1
ATOM 1326 C C . LYS A 1 172 ? -6.484 1.378 -0.541 1.00 97.50 172 LYS A C 1
ATOM 1328 O O . LYS A 1 172 ? -7.077 1.614 0.505 1.00 97.50 172 LYS A O 1
ATOM 1333 N N . GLU A 1 173 ? -7.088 0.866 -1.607 1.00 97.69 173 GLU A N 1
ATOM 1334 C CA . GLU A 1 173 ? -8.511 0.540 -1.680 1.00 97.69 173 GLU A CA 1
ATOM 1335 C C . GLU A 1 173 ? -8.872 -0.559 -0.676 1.00 97.69 173 GLU A C 1
ATOM 1337 O O . GLU A 1 173 ? -9.853 -0.416 0.052 1.00 97.69 173 GLU A O 1
ATOM 1342 N N . TYR A 1 174 ? -8.041 -1.605 -0.576 1.00 98.00 174 TYR A N 1
ATOM 1343 C CA . TYR A 1 174 ? -8.201 -2.669 0.414 1.00 98.00 174 TYR A CA 1
ATOM 1344 C C . TYR A 1 174 ? -8.111 -2.120 1.837 1.00 98.00 174 TYR A C 1
ATOM 1346 O O . TYR A 1 174 ? -9.002 -2.359 2.649 1.00 98.00 174 TYR A O 1
ATOM 1354 N N . VAL A 1 175 ? -7.063 -1.341 2.129 1.00 98.44 175 VAL A N 1
ATOM 1355 C CA . VAL A 1 175 ? -6.875 -0.722 3.447 1.00 98.44 175 VAL A CA 1
ATOM 1356 C C . VAL A 1 175 ? -8.060 0.163 3.815 1.00 98.44 175 VAL A C 1
ATOM 1358 O O . VAL A 1 175 ? -8.541 0.095 4.942 1.00 98.44 175 VAL A O 1
ATOM 1361 N N . ASN A 1 176 ? -8.559 0.962 2.871 1.00 98.12 176 ASN A N 1
ATOM 1362 C CA . ASN A 1 176 ? -9.695 1.834 3.126 1.00 98.12 176 ASN A CA 1
ATOM 1363 C C . ASN A 1 176 ? -10.954 1.042 3.467 1.00 98.12 176 ASN A C 1
ATOM 1365 O O . ASN A 1 176 ? -11.518 1.264 4.532 1.00 98.12 176 ASN A O 1
ATOM 1369 N N . ALA A 1 177 ? -11.327 0.084 2.618 1.00 98.38 177 ALA A N 1
ATOM 1370 C CA . ALA A 1 177 ? -12.515 -0.733 2.836 1.00 98.38 177 ALA A CA 1
ATOM 1371 C C . ALA A 1 177 ? -12.452 -1.504 4.164 1.00 98.38 177 ALA A C 1
ATOM 1373 O O . ALA A 1 177 ? -13.446 -1.606 4.876 1.00 98.38 177 ALA A O 1
ATOM 1374 N N . LYS A 1 178 ? -11.271 -2.016 4.527 1.00 98.31 178 LYS A N 1
ATOM 1375 C CA . LYS A 1 178 ? -11.070 -2.761 5.774 1.00 98.31 178 LYS A CA 1
ATOM 1376 C C . LYS A 1 178 ? -11.087 -1.873 7.013 1.00 98.31 178 LYS A C 1
ATOM 1378 O O . LYS A 1 178 ? -11.607 -2.292 8.040 1.00 98.31 178 LYS A O 1
ATOM 1383 N N . CYS A 1 179 ? -10.561 -0.652 6.935 1.00 98.38 179 CYS A N 1
ATOM 1384 C CA . CYS A 1 179 ? -10.720 0.325 8.012 1.00 98.38 179 CYS A CA 1
ATOM 1385 C C . CYS A 1 179 ? -12.192 0.697 8.229 1.00 98.38 179 CYS A C 1
ATOM 1387 O O . CYS A 1 179 ? -12.607 0.805 9.379 1.00 98.38 179 CYS A O 1
ATOM 1389 N N . ASP A 1 180 ? -12.967 0.853 7.155 1.00 98.19 180 ASP A N 1
ATOM 1390 C CA . ASP A 1 180 ? -14.399 1.154 7.255 1.00 98.19 180 ASP A CA 1
ATOM 1391 C C . ASP A 1 180 ? -15.151 -0.025 7.910 1.00 98.19 180 ASP A C 1
ATOM 1393 O O . ASP A 1 180 ? -15.886 0.175 8.872 1.00 98.19 180 ASP A O 1
ATOM 1397 N N . GLU A 1 181 ? -14.852 -1.270 7.511 1.00 98.19 181 GLU A N 1
ATOM 1398 C CA . GLU A 1 181 ? -15.387 -2.492 8.144 1.00 98.19 181 GLU A CA 1
ATOM 1399 C C . GLU A 1 181 ? -15.047 -2.580 9.646 1.00 98.19 181 GLU A C 1
ATOM 1401 O O . GLU A 1 181 ? -15.877 -2.989 10.461 1.00 98.19 181 GLU A O 1
ATOM 1406 N N . VAL A 1 182 ? -13.829 -2.179 10.035 1.00 97.88 182 VAL A N 1
ATOM 1407 C CA . VAL A 1 182 ? -13.418 -2.105 11.447 1.00 97.88 182 VAL A CA 1
ATOM 1408 C C . VAL A 1 182 ? -14.279 -1.105 12.209 1.00 97.88 182 VAL A C 1
ATOM 1410 O O . VAL A 1 182 ? -14.765 -1.442 13.287 1.00 97.88 182 VAL A O 1
ATOM 1413 N N . VAL A 1 183 ? -14.463 0.104 11.676 1.00 97.25 183 VAL A N 1
ATOM 1414 C CA . VAL A 1 183 ? -15.256 1.153 12.334 1.00 97.25 183 VAL A CA 1
ATOM 1415 C C . VAL A 1 183 ? -16.709 0.711 12.483 1.00 97.25 183 VAL A C 1
ATOM 1417 O O . VAL A 1 183 ? -17.229 0.753 13.596 1.00 97.25 183 VAL A O 1
ATOM 1420 N N . ASP A 1 184 ? -17.322 0.185 11.421 1.00 96.06 184 ASP A N 1
ATOM 1421 C CA . ASP A 1 184 ? -18.706 -0.302 11.439 1.00 96.06 184 ASP A CA 1
ATOM 1422 C C . ASP A 1 184 ? -18.916 -1.401 12.493 1.00 96.06 184 ASP A C 1
ATOM 1424 O O . ASP A 1 184 ? -19.905 -1.405 13.238 1.00 96.06 184 ASP A O 1
ATOM 1428 N N . LEU A 1 185 ? -17.967 -2.339 12.596 1.00 95.50 185 LEU A N 1
ATOM 1429 C CA . LEU A 1 185 ? -18.019 -3.385 13.611 1.00 95.50 185 LEU A CA 1
ATOM 1430 C C . LEU A 1 185 ? -17.870 -2.802 15.019 1.00 95.50 185 LEU A C 1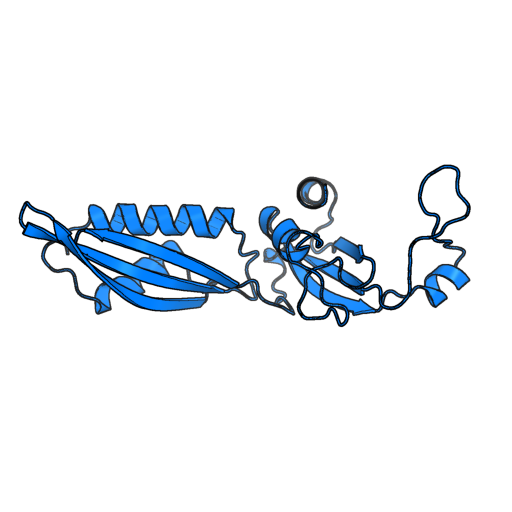
ATOM 1432 O O . LEU A 1 185 ? -18.612 -3.190 15.917 1.00 95.50 185 LEU A O 1
ATOM 1436 N N . LEU A 1 186 ? -16.916 -1.898 15.240 1.00 94.75 186 LEU A N 1
ATOM 1437 C CA . LEU A 1 186 ? -16.669 -1.321 16.563 1.00 94.75 186 LEU A CA 1
ATOM 1438 C C . LEU A 1 186 ? -17.845 -0.463 17.047 1.00 94.75 186 LEU A C 1
ATOM 1440 O O . LEU A 1 186 ? -18.203 -0.554 18.221 1.00 94.75 186 LEU A O 1
ATOM 1444 N N . ASP A 1 187 ? -18.487 0.280 16.145 1.00 92.12 187 ASP A N 1
ATOM 1445 C CA . ASP A 1 187 ? -19.646 1.125 16.450 1.00 92.12 187 ASP A CA 1
ATOM 1446 C C . ASP A 1 187 ? -20.892 0.323 16.840 1.00 92.12 187 ASP A C 1
ATOM 1448 O O . ASP A 1 187 ? -21.729 0.808 17.607 1.00 92.12 187 ASP A O 1
ATOM 1452 N N . THR A 1 188 ? -21.033 -0.905 16.336 1.00 89.69 188 THR A N 1
ATOM 1453 C CA . THR A 1 188 ? -22.243 -1.725 16.523 1.00 89.69 188 THR A CA 1
ATOM 1454 C C . THR A 1 188 ? -22.068 -2.869 17.518 1.00 89.69 188 THR A C 1
ATOM 1456 O O . THR A 1 188 ? -23.054 -3.390 18.046 1.00 89.69 188 THR A O 1
ATOM 1459 N N . LYS A 1 189 ? -20.829 -3.282 17.795 1.00 87.75 189 LYS A N 1
ATOM 1460 C CA . LYS A 1 189 ? -20.541 -4.442 18.638 1.00 87.75 189 LYS A CA 1
ATOM 1461 C C . LYS A 1 189 ? -20.749 -4.140 20.120 1.00 87.75 189 LYS A C 1
ATOM 1463 O O . LYS A 1 189 ? -20.216 -3.172 20.660 1.00 87.75 189 LYS A O 1
ATOM 1468 N N . VAL A 1 190 ? -21.475 -5.045 20.772 1.00 81.44 190 VAL A N 1
ATOM 1469 C CA . VAL A 1 190 ? -21.618 -5.137 22.231 1.00 81.44 190 VAL A CA 1
ATOM 1470 C C . VAL A 1 190 ? -20.664 -6.227 22.735 1.00 81.44 190 VAL A C 1
ATOM 1472 O O . VAL A 1 190 ? -20.505 -7.258 22.074 1.00 81.44 190 VAL A O 1
ATOM 1475 N N . TRP A 1 191 ? -19.979 -5.971 23.851 1.00 83.12 191 TRP A N 1
ATOM 1476 C CA . TRP A 1 191 ? -18.710 -6.613 24.216 1.00 83.12 191 TRP A CA 1
ATOM 1477 C C . TRP A 1 191 ? -18.710 -7.480 25.470 1.00 83.12 191 TRP A C 1
ATOM 1479 O O . TRP A 1 191 ? -19.622 -7.352 26.309 1.00 83.12 191 TRP A O 1
#